Protein AF-0000000086189125 (afdb_homodimer)

Structure (mmCIF, N/CA/C/O backbone):
data_AF-0000000086189125-model_v1
#
loop_
_entity.id
_entity.type
_entity.pdbx_description
1 polymer 'MarR family transcriptional regulator'
#
loop_
_atom_site.group_PDB
_atom_site.id
_atom_site.type_symbol
_atom_site.label_atom_id
_atom_site.label_alt_id
_atom_site.label_comp_id
_atom_site.label_asym_id
_atom_site.label_entity_id
_atom_site.label_seq_id
_atom_site.pdbx_PDB_ins_code
_atom_site.Cartn_x
_atom_site.Cartn_y
_atom_site.Cartn_z
_atom_site.occupancy
_atom_site.B_iso_or_equiv
_atom_site.auth_seq_id
_atom_site.auth_comp_id
_atom_site.auth_asym_id
_atom_site.auth_atom_id
_atom_site.pdbx_PDB_model_num
ATOM 1 N N . MET A 1 1 ? 38.156 15.18 -25.031 1 40.31 1 MET A N 1
ATOM 2 C CA . MET A 1 1 ? 36.75 14.844 -24.812 1 40.31 1 MET A CA 1
ATOM 3 C C . MET A 1 1 ? 36.625 13.664 -23.859 1 40.31 1 MET A C 1
ATOM 5 O O . MET A 1 1 ? 36.812 12.516 -24.266 1 40.31 1 MET A O 1
ATOM 9 N N . SER A 1 2 ? 37.031 13.734 -22.594 1 42.44 2 SER A N 1
ATOM 10 C CA . SER A 1 2 ? 37.125 12.711 -21.547 1 42.44 2 SER A CA 1
ATOM 11 C C . SER A 1 2 ? 35.75 12.172 -21.156 1 42.44 2 SER A C 1
ATOM 13 O O . SER A 1 2 ? 34.906 12.914 -20.641 1 42.44 2 SER A O 1
ATOM 15 N N . THR A 1 3 ? 35.188 11.305 -21.984 1 48.41 3 THR A N 1
ATOM 16 C CA . THR A 1 3 ? 33.969 10.562 -21.75 1 48.41 3 THR A CA 1
ATOM 17 C C . THR A 1 3 ? 34 9.836 -20.422 1 48.41 3 THR A C 1
ATOM 19 O O . THR A 1 3 ? 34.781 8.883 -20.25 1 48.41 3 THR A O 1
ATOM 22 N N . ASP A 1 4 ? 33.906 10.5 -19.359 1 44.25 4 ASP A N 1
ATOM 23 C CA . ASP A 1 4 ? 33.844 9.828 -18.078 1 44.25 4 ASP A CA 1
ATOM 24 C C . ASP A 1 4 ? 32.781 8.742 -18.078 1 44.25 4 ASP A C 1
ATOM 26 O O . ASP A 1 4 ? 31.609 9 -18.438 1 44.25 4 ASP A O 1
ATOM 30 N N . PRO A 1 5 ? 33.156 7.484 -18.25 1 45.62 5 PRO A N 1
ATOM 31 C CA . PRO A 1 5 ? 32.188 6.402 -18.297 1 45.62 5 PRO A CA 1
ATOM 32 C C . PRO A 1 5 ? 31.203 6.438 -17.141 1 45.62 5 PRO A C 1
ATOM 34 O O . PRO A 1 5 ? 31.562 6.848 -16.031 1 45.62 5 PRO A O 1
ATOM 37 N N . ARG A 1 6 ? 30 6.801 -17.422 1 47.97 6 ARG A N 1
ATOM 38 C CA . ARG A 1 6 ? 28.938 6.668 -16.406 1 47.97 6 ARG A CA 1
ATOM 39 C C . ARG A 1 6 ? 29.172 5.422 -15.555 1 47.97 6 ARG A C 1
ATOM 41 O O . ARG A 1 6 ? 29.5 4.355 -16.078 1 47.97 6 ARG A O 1
ATOM 48 N N . PRO A 1 7 ? 29.5 5.586 -14.219 1 48.72 7 PRO A N 1
ATOM 49 C CA . PRO A 1 7 ? 29.703 4.371 -13.43 1 48.72 7 PRO A CA 1
ATOM 50 C C . PRO A 1 7 ? 28.688 3.277 -13.758 1 48.72 7 PRO A C 1
ATOM 52 O O . PRO A 1 7 ? 27.547 3.576 -14.117 1 48.72 7 PRO A O 1
ATOM 55 N N . ALA A 1 8 ? 29.141 2.219 -14.219 1 46.44 8 ALA A N 1
ATOM 56 C CA . ALA A 1 8 ? 28.375 1.018 -14.539 1 46.44 8 ALA A CA 1
ATOM 57 C C . ALA A 1 8 ? 27.312 0.742 -13.484 1 46.44 8 ALA A C 1
ATOM 59 O O . ALA A 1 8 ? 27.594 0.782 -12.281 1 46.44 8 ALA A O 1
ATOM 60 N N . ARG A 1 9 ? 26.016 1.021 -13.688 1 51.22 9 ARG A N 1
ATOM 61 C CA . ARG A 1 9 ? 24.906 0.65 -12.82 1 51.22 9 ARG A CA 1
ATOM 62 C C . ARG A 1 9 ? 25.156 -0.693 -12.148 1 51.22 9 ARG A C 1
ATOM 64 O O . ARG A 1 9 ? 25.391 -1.697 -12.82 1 51.22 9 ARG A O 1
ATOM 71 N N . ARG A 1 10 ? 25.703 -0.726 -10.961 1 55.09 10 ARG A N 1
ATOM 72 C CA . ARG A 1 10 ? 25.891 -2.002 -10.281 1 55.09 10 ARG A CA 1
ATOM 73 C C . ARG A 1 10 ? 24.625 -2.855 -10.359 1 55.09 10 ARG A C 1
ATOM 75 O O . ARG A 1 10 ? 23.547 -2.414 -9.969 1 55.09 10 ARG A O 1
ATOM 82 N N . ARG A 1 11 ? 24.703 -3.863 -11.086 1 60.03 11 ARG A N 1
ATOM 83 C CA . ARG A 1 11 ? 23.641 -4.832 -11.273 1 60.03 11 ARG A CA 1
ATOM 84 C C . ARG A 1 11 ? 23.203 -5.438 -9.945 1 60.03 11 ARG A C 1
ATOM 86 O O . ARG A 1 11 ? 24.031 -5.777 -9.109 1 60.03 11 ARG A O 1
ATOM 93 N N . VAL A 1 12 ? 21.953 -5.207 -9.531 1 64.19 12 VAL A N 1
ATOM 94 C CA . VAL A 1 12 ? 21.406 -5.812 -8.32 1 64.19 12 VAL A CA 1
ATOM 95 C C . VAL A 1 12 ? 21.25 -7.32 -8.516 1 64.19 12 VAL A C 1
ATOM 97 O O . VAL A 1 12 ? 20.719 -7.77 -9.531 1 64.19 12 VAL A O 1
ATOM 100 N N . GLU A 1 13 ? 21.922 -8.109 -7.695 1 72.69 13 GLU A N 1
ATOM 101 C CA . GLU A 1 13 ? 21.75 -9.562 -7.75 1 72.69 13 GLU A CA 1
ATOM 102 C C . GLU A 1 13 ? 20.5 -10 -7.004 1 72.69 13 GLU A C 1
ATOM 104 O O . GLU A 1 13 ? 20.359 -9.742 -5.805 1 72.69 13 GLU A O 1
ATOM 109 N N . LEU A 1 14 ? 19.578 -10.648 -7.742 1 77.5 14 LEU A N 1
ATOM 110 C CA . LEU A 1 14 ? 18.312 -11.094 -7.156 1 77.5 14 LEU A CA 1
ATOM 111 C C . LEU A 1 14 ? 18.5 -12.422 -6.43 1 77.5 14 LEU A C 1
ATOM 113 O O . LEU A 1 14 ? 19.234 -13.289 -6.891 1 77.5 14 LEU A O 1
ATOM 117 N N . PRO A 1 15 ? 17.844 -12.57 -5.23 1 76.19 15 PRO A N 1
ATOM 118 C CA . PRO A 1 15 ? 17.688 -13.93 -4.699 1 76.19 15 PRO A CA 1
ATOM 119 C C . PRO A 1 15 ? 17.078 -14.898 -5.707 1 76.19 15 PRO A C 1
ATOM 121 O O . PRO A 1 15 ? 16.344 -14.477 -6.609 1 76.19 15 PRO A O 1
ATOM 124 N N . GLU A 1 16 ? 17.375 -16.141 -5.508 1 77.94 16 GLU A N 1
ATOM 125 C CA . GLU A 1 16 ? 17 -17.141 -6.496 1 77.94 16 GLU A CA 1
ATOM 126 C C . GLU A 1 16 ? 15.5 -17.078 -6.797 1 77.94 16 GLU A C 1
ATOM 128 O O . GLU A 1 16 ? 15.094 -17.141 -7.957 1 77.94 16 GLU A O 1
ATOM 133 N N . PHE A 1 17 ? 14.727 -17.094 -5.898 1 79.94 17 PHE A N 1
ATOM 134 C CA . PHE A 1 17 ? 13.289 -17.062 -6.117 1 79.94 17 PHE A CA 1
ATOM 135 C C . PHE A 1 17 ? 12.891 -15.812 -6.898 1 79.94 17 PHE A C 1
ATOM 137 O O . PHE A 1 17 ? 12.102 -15.891 -7.84 1 79.94 17 PHE A O 1
ATOM 144 N N . ASP A 1 18 ? 13.453 -14.719 -6.473 1 83.19 18 ASP A N 1
ATOM 145 C CA . ASP A 1 18 ? 13.164 -13.469 -7.172 1 83.19 18 ASP A CA 1
ATOM 146 C C . ASP A 1 18 ? 13.602 -13.539 -8.633 1 83.19 18 ASP A C 1
ATOM 148 O O . ASP A 1 18 ? 12.914 -13.039 -9.516 1 83.19 18 ASP A O 1
ATOM 152 N N . ALA A 1 19 ? 14.695 -14.156 -8.742 1 85.5 19 ALA A N 1
ATOM 153 C CA . ALA A 1 19 ? 15.195 -14.328 -10.102 1 85.5 19 ALA A CA 1
ATOM 154 C C . ALA A 1 19 ? 14.242 -15.18 -10.938 1 85.5 19 ALA A C 1
ATOM 156 O O . ALA A 1 19 ? 14.07 -14.938 -12.133 1 85.5 19 ALA A O 1
ATOM 157 N N . GLN A 1 20 ? 13.68 -16.141 -10.336 1 84.81 20 GLN A N 1
ATOM 158 C CA . GLN A 1 20 ? 12.719 -16.984 -11.031 1 84.81 20 GLN A CA 1
ATOM 159 C C . GLN A 1 20 ? 11.492 -16.188 -11.469 1 84.81 20 GLN A C 1
ATOM 161 O O . GLN A 1 20 ? 10.992 -16.375 -12.578 1 84.81 20 GLN A O 1
ATOM 166 N N . ILE A 1 21 ? 11.078 -15.367 -10.586 1 82.69 21 ILE A N 1
ATOM 167 C CA . ILE A 1 21 ? 9.938 -14.523 -10.922 1 82.69 21 ILE A CA 1
ATOM 168 C C . ILE A 1 21 ? 10.305 -13.602 -12.078 1 82.69 21 ILE A C 1
ATOM 170 O O . ILE A 1 21 ? 9.531 -13.461 -13.039 1 82.69 21 ILE A O 1
ATOM 174 N N . ALA A 1 22 ? 11.445 -13 -11.977 1 86.69 22 ALA A N 1
ATOM 175 C CA . ALA A 1 22 ? 11.922 -12.102 -13.031 1 86.69 22 ALA A CA 1
ATOM 176 C C . ALA A 1 22 ? 11.977 -12.812 -14.375 1 86.69 22 ALA A C 1
ATOM 178 O O . ALA A 1 22 ? 11.555 -12.266 -15.391 1 86.69 22 ALA A O 1
ATOM 179 N N . ARG A 1 23 ? 12.508 -13.977 -14.32 1 85.69 23 ARG A N 1
ATOM 180 C CA . ARG A 1 23 ? 12.625 -14.758 -15.547 1 85.69 23 ARG A CA 1
ATOM 181 C C . ARG A 1 23 ? 11.25 -15.117 -16.094 1 85.69 23 ARG A C 1
ATOM 183 O O . ARG A 1 23 ? 11.023 -15.047 -17.312 1 85.69 23 ARG A O 1
ATOM 190 N N . ARG A 1 24 ? 10.445 -15.477 -15.203 1 82.19 24 ARG A N 1
ATOM 191 C CA . ARG A 1 24 ? 9.102 -15.891 -15.578 1 82.19 24 ARG A CA 1
ATOM 192 C C . ARG A 1 24 ? 8.375 -14.773 -16.328 1 82.19 24 ARG A C 1
ATOM 194 O O . ARG A 1 24 ? 7.648 -15.031 -17.281 1 82.19 24 ARG A O 1
ATOM 201 N N . PHE A 1 25 ? 8.688 -13.609 -15.93 1 81.38 25 PHE A N 1
ATOM 202 C CA . PHE A 1 25 ? 7.918 -12.508 -16.484 1 81.38 25 PHE A CA 1
ATOM 203 C C . PHE A 1 25 ? 8.789 -11.633 -17.375 1 81.38 25 PHE A C 1
ATOM 205 O O . PHE A 1 25 ? 8.406 -10.523 -17.75 1 81.38 25 PHE A O 1
ATOM 212 N N . GLY A 1 26 ? 9.945 -12.109 -17.719 1 81.38 26 GLY A N 1
ATOM 213 C CA . GLY A 1 26 ? 10.836 -11.453 -18.672 1 81.38 26 GLY A CA 1
ATOM 214 C C . GLY A 1 26 ? 11.297 -10.086 -18.203 1 81.38 26 GLY A C 1
ATOM 215 O O . GLY A 1 26 ? 11.297 -9.133 -18.984 1 81.38 26 GLY A O 1
ATOM 216 N N . MET A 1 27 ? 11.609 -9.984 -16.953 1 83.44 27 MET A N 1
ATOM 217 C CA . MET A 1 27 ? 12.016 -8.695 -16.391 1 83.44 27 MET A CA 1
ATOM 218 C C . MET A 1 27 ? 13.539 -8.609 -16.281 1 83.44 27 MET A C 1
ATOM 220 O O . MET A 1 27 ? 14.203 -9.594 -15.945 1 83.44 27 MET A O 1
ATOM 224 N N . ALA A 1 28 ? 14.078 -7.41 -16.609 1 85.75 28 ALA A N 1
ATOM 225 C CA . ALA A 1 28 ? 15.477 -7.137 -16.312 1 85.75 28 ALA A CA 1
ATOM 226 C C . ALA A 1 28 ? 15.719 -7.141 -14.805 1 85.75 28 ALA A C 1
ATOM 228 O O . ALA A 1 28 ? 14.812 -6.852 -14.023 1 85.75 28 ALA A O 1
ATOM 229 N N . ASP A 1 29 ? 16.906 -7.387 -14.32 1 83.75 29 ASP A N 1
ATOM 230 C CA . ASP A 1 29 ? 17.234 -7.578 -12.906 1 83.75 29 ASP A CA 1
ATOM 231 C C . ASP A 1 29 ? 16.906 -6.328 -12.094 1 83.75 29 ASP A C 1
ATOM 233 O O . ASP A 1 29 ? 16.375 -6.418 -10.992 1 83.75 29 ASP A O 1
ATOM 237 N N . ASP A 1 30 ? 17.281 -5.219 -12.672 1 84.94 30 ASP A N 1
ATOM 238 C CA . ASP A 1 30 ? 17.047 -3.98 -11.938 1 84.94 30 ASP A CA 1
ATOM 239 C C . ASP A 1 30 ? 15.547 -3.695 -11.812 1 84.94 30 ASP A C 1
ATOM 241 O O . ASP A 1 30 ? 15.07 -3.275 -10.758 1 84.94 30 ASP A O 1
ATOM 245 N N . VAL A 1 31 ? 14.867 -3.98 -12.852 1 87.69 31 VAL A N 1
ATOM 246 C CA . VAL A 1 31 ? 13.422 -3.797 -12.852 1 87.69 31 VAL A CA 1
ATOM 247 C C . VAL A 1 31 ? 12.773 -4.766 -11.867 1 87.69 31 VAL A C 1
ATOM 249 O O . VAL A 1 31 ? 11.93 -4.367 -11.055 1 87.69 31 VAL A O 1
ATOM 252 N N . ALA A 1 32 ? 13.227 -5.965 -11.914 1 88.81 32 ALA A N 1
ATOM 253 C CA . ALA A 1 32 ? 12.695 -6.988 -11.016 1 88.81 32 ALA A CA 1
ATOM 254 C C . ALA A 1 32 ? 12.945 -6.625 -9.555 1 88.81 32 ALA A C 1
ATOM 256 O O . ALA A 1 32 ? 12.07 -6.812 -8.711 1 88.81 32 ALA A O 1
ATOM 257 N N . SER A 1 33 ? 14.094 -6.145 -9.305 1 87.56 33 SER A N 1
ATOM 258 C CA . SER A 1 33 ? 14.422 -5.773 -7.934 1 87.56 33 SER A CA 1
ATOM 259 C C . SER A 1 33 ? 13.484 -4.699 -7.406 1 87.56 33 SER A C 1
ATOM 261 O O . SER A 1 33 ? 12.992 -4.793 -6.277 1 87.56 33 SER A O 1
ATOM 263 N N . VAL A 1 34 ? 13.18 -3.715 -8.211 1 87.19 34 VAL A N 1
ATOM 264 C CA . VAL A 1 34 ? 12.305 -2.617 -7.801 1 87.19 34 VAL A CA 1
ATOM 265 C C . VAL A 1 34 ? 10.891 -3.141 -7.566 1 87.19 34 VAL A C 1
ATOM 267 O O . VAL A 1 34 ? 10.281 -2.857 -6.531 1 87.19 34 VAL A O 1
ATOM 270 N N . ILE A 1 35 ? 10.453 -3.93 -8.461 1 88.06 35 ILE A N 1
ATOM 271 C CA . ILE A 1 35 ? 9.086 -4.43 -8.414 1 88.06 35 ILE A CA 1
ATOM 272 C C . ILE A 1 35 ? 8.914 -5.344 -7.203 1 88.06 35 ILE A C 1
ATOM 274 O O . ILE A 1 35 ? 7.926 -5.234 -6.469 1 88.06 35 ILE A O 1
ATOM 278 N N . LEU A 1 36 ? 9.82 -6.191 -7.055 1 86.44 36 LEU A N 1
ATOM 279 C CA . LEU A 1 36 ? 9.719 -7.16 -5.965 1 86.44 36 LEU A CA 1
ATOM 280 C C . LEU A 1 36 ? 9.812 -6.465 -4.609 1 86.44 36 LEU A C 1
ATOM 282 O O . LEU A 1 36 ? 9.07 -6.801 -3.686 1 86.44 36 LEU A O 1
ATOM 286 N N . GLU A 1 37 ? 10.633 -5.473 -4.469 1 86.69 37 GLU A N 1
ATOM 287 C CA . GLU A 1 37 ? 10.734 -4.746 -3.207 1 86.69 37 GLU A CA 1
ATOM 288 C C . GLU A 1 37 ? 9.5 -3.881 -2.963 1 86.69 37 GLU A C 1
ATOM 290 O O . GLU A 1 37 ? 9.047 -3.746 -1.826 1 86.69 37 GLU A O 1
ATOM 295 N N . LEU A 1 38 ? 9.023 -3.287 -3.977 1 87.56 38 LEU A N 1
ATOM 296 C CA . LEU A 1 38 ? 7.773 -2.549 -3.848 1 87.56 38 LEU A CA 1
ATOM 297 C C . LEU A 1 38 ? 6.645 -3.469 -3.395 1 87.56 38 LEU A C 1
ATOM 299 O O . LEU A 1 38 ? 5.871 -3.115 -2.502 1 87.56 38 LEU A O 1
ATOM 303 N N . GLY A 1 39 ? 6.551 -4.605 -4.027 1 85.69 39 GLY A N 1
ATOM 304 C CA . GLY A 1 39 ? 5.559 -5.59 -3.631 1 85.69 39 GLY A CA 1
ATOM 305 C C . GLY A 1 39 ? 5.664 -5.992 -2.172 1 85.69 39 GLY A C 1
ATOM 306 O O . GLY A 1 39 ? 4.656 -6.078 -1.471 1 85.69 39 GLY A O 1
ATOM 307 N N . ARG A 1 40 ? 6.855 -6.262 -1.732 1 84.88 40 ARG A N 1
ATOM 308 C CA . ARG A 1 40 ? 7.082 -6.621 -0.335 1 84.88 40 ARG A CA 1
ATOM 309 C C . ARG A 1 40 ? 6.672 -5.484 0.594 1 84.88 40 ARG A C 1
ATOM 311 O O . ARG A 1 40 ? 6.07 -5.719 1.645 1 84.88 40 ARG A O 1
ATOM 318 N N . LEU A 1 41 ? 7.035 -4.297 0.237 1 87.06 41 LEU A N 1
ATOM 319 C CA . LEU A 1 41 ? 6.695 -3.123 1.035 1 87.06 41 LEU A CA 1
ATOM 320 C C . LEU A 1 41 ? 5.184 -2.955 1.142 1 87.06 41 LEU A C 1
ATOM 322 O O . LEU A 1 41 ? 4.66 -2.709 2.229 1 87.06 41 LEU A O 1
ATOM 326 N N . VAL A 1 42 ? 4.562 -3.082 0.065 1 84.19 42 VAL A N 1
ATOM 327 C CA . VAL A 1 42 ? 3.115 -2.906 0.012 1 84.19 42 VAL A CA 1
ATOM 328 C C . VAL A 1 42 ? 2.432 -3.982 0.854 1 84.19 42 VAL A C 1
ATOM 330 O O . VAL A 1 42 ? 1.504 -3.689 1.612 1 84.19 42 VAL A O 1
ATOM 333 N N . LEU A 1 43 ? 2.818 -5.246 0.735 1 83.25 43 LEU A N 1
ATOM 334 C CA . LEU A 1 43 ? 2.24 -6.34 1.509 1 83.25 43 LEU A CA 1
ATOM 335 C C . LEU A 1 43 ? 2.479 -6.133 3 1 83.25 43 LEU A C 1
ATOM 337 O O . LEU A 1 43 ? 1.589 -6.387 3.816 1 83.25 43 LEU A O 1
ATOM 341 N N . ALA A 1 44 ? 3.674 -5.711 3.352 1 85.88 44 ALA A N 1
ATOM 342 C CA . ALA A 1 44 ? 3.975 -5.434 4.754 1 85.88 44 ALA A CA 1
ATOM 343 C C . ALA A 1 44 ? 3.098 -4.309 5.293 1 85.88 44 ALA A C 1
ATOM 345 O O . ALA A 1 44 ? 2.605 -4.383 6.422 1 85.88 44 ALA A O 1
ATOM 346 N N . ASN A 1 45 ? 2.951 -3.299 4.523 1 87.81 45 ASN A N 1
ATOM 347 C CA . ASN A 1 45 ? 2.088 -2.193 4.922 1 87.81 45 ASN A CA 1
ATOM 348 C C . ASN A 1 45 ? 0.637 -2.641 5.07 1 87.81 45 ASN A C 1
ATOM 350 O O . ASN A 1 45 ? -0.072 -2.176 5.965 1 87.81 45 ASN A O 1
ATOM 354 N N . GLU A 1 46 ? 0.152 -3.441 4.16 1 83.38 46 GLU A N 1
ATOM 355 C CA . GLU A 1 46 ? -1.211 -3.955 4.25 1 83.38 46 GLU A CA 1
ATOM 356 C C . GLU A 1 46 ? -1.42 -4.734 5.543 1 83.38 46 GLU A C 1
ATOM 358 O O . GLU A 1 46 ? -2.479 -4.641 6.172 1 83.38 46 GLU A O 1
ATOM 363 N N . ARG A 1 47 ? -0.5 -5.5 5.887 1 83.62 47 ARG A N 1
ATOM 364 C CA . ARG A 1 47 ? -0.589 -6.25 7.133 1 83.62 47 ARG A CA 1
ATOM 365 C C . ARG A 1 47 ? -0.684 -5.312 8.336 1 83.62 47 ARG A C 1
ATOM 367 O O . ARG A 1 47 ? -1.478 -5.547 9.25 1 83.62 47 ARG A O 1
ATOM 374 N N . LEU A 1 48 ? 0.138 -4.336 8.336 1 87.31 48 LEU A N 1
ATOM 375 C CA . LEU A 1 48 ? 0.086 -3.35 9.406 1 87.31 48 LEU A CA 1
ATOM 376 C C . LEU A 1 48 ? -1.282 -2.678 9.461 1 87.31 48 LEU A C 1
ATOM 378 O O . LEU A 1 48 ? -1.861 -2.527 10.539 1 87.31 48 LEU A O 1
ATOM 382 N N . ARG A 1 49 ? -1.823 -2.314 8.289 1 87.06 49 ARG A N 1
ATOM 383 C CA . ARG A 1 49 ? -3.104 -1.618 8.211 1 87.06 49 ARG A CA 1
ATOM 384 C C . ARG A 1 49 ? -4.242 -2.512 8.688 1 87.06 49 ARG A C 1
ATOM 386 O O . ARG A 1 49 ? -5.215 -2.027 9.273 1 87.06 49 ARG A O 1
ATOM 393 N N . SER A 1 50 ? -4.133 -3.75 8.398 1 83.75 50 SER A N 1
ATOM 394 C CA . SER A 1 50 ? -5.148 -4.688 8.867 1 83.75 50 SER A CA 1
ATOM 395 C C . SER A 1 50 ? -5.27 -4.66 10.383 1 83.75 50 SER A C 1
ATOM 397 O O . SER A 1 50 ? -6.371 -4.758 10.93 1 83.75 50 SER A O 1
ATOM 399 N N . GLY A 1 51 ? -4.145 -4.582 11.055 1 84.5 51 GLY A N 1
ATOM 400 C CA . GLY A 1 51 ? -4.176 -4.426 12.5 1 84.5 51 GLY A CA 1
ATOM 401 C C . GLY A 1 51 ? -4.863 -3.148 12.953 1 84.5 51 GLY A C 1
ATOM 402 O O . GLY A 1 51 ? -5.535 -3.131 13.984 1 84.5 51 GLY A O 1
ATOM 403 N N . LEU A 1 52 ? -4.738 -2.135 12.18 1 88.69 52 LEU A N 1
ATOM 404 C CA . LEU A 1 52 ? -5.336 -0.844 12.492 1 88.69 52 LEU A CA 1
ATOM 405 C C . LEU A 1 52 ? -6.848 -0.884 12.297 1 88.69 52 LEU A C 1
ATOM 407 O O . LEU A 1 52 ? -7.594 -0.242 13.047 1 88.69 52 LEU A O 1
ATOM 411 N N . TYR A 1 53 ? -7.305 -1.639 11.266 1 86 53 TYR A N 1
ATOM 412 C CA . TYR A 1 53 ? -8.742 -1.793 11.055 1 86 53 TYR A CA 1
ATOM 413 C C . TYR A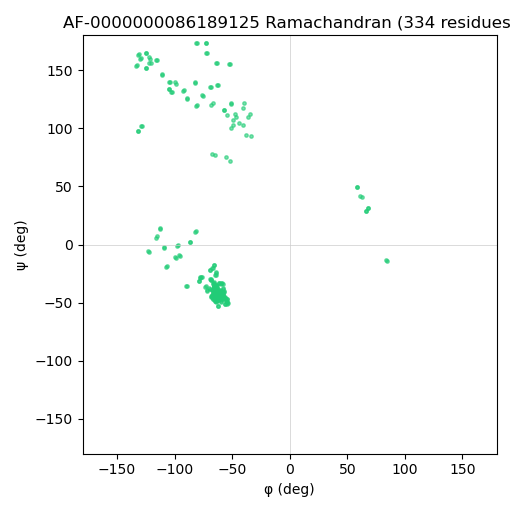 1 53 ? -9.422 -2.311 12.32 1 86 53 TYR A C 1
ATOM 415 O O . TYR A 1 53 ? -10.406 -1.731 12.781 1 86 53 TYR A O 1
ATOM 423 N N . ALA A 1 54 ? -8.844 -3.324 12.828 1 84 54 ALA A N 1
ATOM 424 C CA . ALA A 1 54 ? -9.406 -3.986 14.008 1 84 54 ALA A CA 1
ATOM 425 C C . ALA A 1 54 ? -9.328 -3.082 15.234 1 84 54 ALA A C 1
ATOM 427 O O . ALA A 1 54 ? -10.297 -2.963 15.984 1 84 54 ALA A O 1
ATOM 428 N N . GLU A 1 55 ? -8.242 -2.451 15.422 1 89.81 55 GLU A N 1
ATOM 429 C CA . GLU A 1 55 ? -7.984 -1.623 16.594 1 89.81 55 GLU A CA 1
ATOM 430 C C . GLU A 1 55 ? -8.906 -0.408 16.625 1 89.81 55 GLU A C 1
ATOM 432 O O . GLU A 1 55 ? -9.391 -0.01 17.688 1 89.81 55 GLU A O 1
ATOM 437 N N . LEU A 1 56 ? -9.203 0.167 15.453 1 94.94 56 LEU A N 1
ATOM 438 C CA . LEU A 1 56 ? -9.945 1.419 15.383 1 94.94 56 LEU A CA 1
ATOM 439 C C . LEU A 1 56 ? -11.414 1.159 15.07 1 94.94 56 LEU A C 1
ATOM 441 O O . LEU A 1 56 ? -12.242 2.07 15.156 1 94.94 56 LEU A O 1
ATOM 445 N N . GLY A 1 57 ? -11.734 -0.063 14.703 1 93.62 57 GLY A N 1
ATOM 446 C CA . GLY A 1 57 ? -13.094 -0.374 14.305 1 93.62 57 GLY A CA 1
ATOM 447 C C . GLY A 1 57 ? -13.508 0.292 13.008 1 93.62 57 GLY A C 1
ATOM 448 O O . GLY A 1 57 ? -14.641 0.757 12.867 1 93.62 57 GLY A O 1
ATOM 449 N N . LEU A 1 58 ? -12.57 0.494 12.125 1 94.31 58 LEU A N 1
ATOM 450 C CA . LEU A 1 58 ? -12.812 1.126 10.828 1 94.31 58 LEU A CA 1
ATOM 451 C C . LEU A 1 58 ? -12.656 0.117 9.695 1 94.31 58 LEU A C 1
ATOM 453 O O . LEU A 1 58 ? -11.82 -0.783 9.766 1 94.31 58 LEU A O 1
ATOM 457 N N . SER A 1 59 ? -13.422 0.278 8.695 1 88.12 59 SER A N 1
ATOM 458 C CA . SER A 1 59 ? -13.219 -0.502 7.477 1 88.12 59 SER A CA 1
ATOM 459 C C . SER A 1 59 ? -11.992 -0.03 6.715 1 88.12 59 SER A C 1
ATOM 461 O O . SER A 1 59 ? -11.406 1.005 7.047 1 88.12 59 SER A O 1
ATOM 463 N N . SER A 1 60 ? -11.68 -0.764 5.688 1 86.44 60 SER A N 1
ATOM 464 C CA . SER A 1 60 ? -10.531 -0.403 4.859 1 86.44 60 SER A CA 1
ATOM 465 C C . SER A 1 60 ? -10.742 0.945 4.18 1 86.44 60 SER A C 1
ATOM 467 O O . SER A 1 60 ? -9.828 1.77 4.125 1 86.44 60 SER A O 1
ATOM 469 N N . HIS A 1 61 ? -11.961 1.165 3.691 1 88.94 61 HIS A N 1
ATOM 470 C CA . HIS A 1 61 ? -12.242 2.424 3.014 1 88.94 61 HIS A CA 1
ATOM 471 C C . HIS A 1 61 ? -12.258 3.59 3.998 1 88.94 61 HIS A C 1
ATOM 473 O O . HIS A 1 61 ? -11.805 4.688 3.67 1 88.94 61 HIS A O 1
ATOM 479 N N . GLU A 1 62 ? -12.773 3.318 5.145 1 93.75 62 GLU A N 1
ATOM 480 C CA . GLU A 1 62 ? -12.805 4.375 6.152 1 93.75 62 GLU A CA 1
ATOM 481 C C . GLU A 1 62 ? -11.398 4.754 6.598 1 93.75 62 GLU A C 1
ATOM 483 O O . GLU A 1 62 ? -11.094 5.938 6.77 1 93.75 62 GLU A O 1
ATOM 488 N N . LEU A 1 63 ? -10.594 3.781 6.816 1 92.12 63 LEU A N 1
ATOM 489 C CA . LEU A 1 63 ? -9.211 4.055 7.195 1 92.12 63 LEU A CA 1
ATOM 490 C C . LEU A 1 63 ? -8.477 4.781 6.078 1 92.12 63 LEU A C 1
ATOM 492 O O . LEU A 1 63 ? -7.688 5.695 6.336 1 92.12 63 LEU A O 1
ATOM 496 N N . SER A 1 64 ? -8.664 4.359 4.883 1 91.44 64 SER A N 1
ATOM 497 C CA . SER A 1 64 ? -8.031 5.016 3.742 1 91.44 64 SER A CA 1
ATOM 498 C C . SER A 1 64 ? -8.508 6.457 3.605 1 91.44 64 SER A C 1
ATOM 500 O O . SER A 1 64 ? -7.715 7.352 3.309 1 91.44 64 SER A O 1
ATOM 502 N N . ALA A 1 65 ? -9.781 6.641 3.814 1 94.38 65 ALA A N 1
ATOM 503 C CA . ALA A 1 65 ? -10.32 7.996 3.779 1 94.38 65 ALA A CA 1
ATOM 504 C C . ALA A 1 65 ? -9.711 8.859 4.879 1 94.38 65 ALA A C 1
ATOM 506 O O . ALA A 1 65 ? -9.336 10.008 4.637 1 94.38 65 ALA A O 1
ATOM 507 N N . LEU A 1 66 ? -9.648 8.312 6.039 1 94.69 66 LEU A N 1
ATOM 508 C CA . LEU A 1 66 ? -9.047 9 7.176 1 94.69 66 LEU A CA 1
ATOM 509 C C . LEU A 1 66 ? -7.617 9.422 6.859 1 94.69 66 LEU A C 1
ATOM 511 O O . LEU A 1 66 ? -7.23 10.562 7.117 1 94.69 66 LEU A O 1
ATOM 515 N N . THR A 1 67 ? -6.875 8.531 6.332 1 92.25 67 THR A N 1
ATOM 516 C CA . THR A 1 67 ? -5.469 8.766 6.012 1 92.25 67 THR A CA 1
ATOM 517 C C . THR A 1 67 ? -5.332 9.797 4.898 1 92.25 67 THR A C 1
ATOM 519 O O . THR A 1 67 ? -4.484 10.688 4.973 1 92.25 67 THR A O 1
ATOM 522 N N . TYR A 1 68 ? -6.133 9.656 3.906 1 90.88 68 TYR A N 1
ATOM 523 C CA . TYR A 1 68 ? -6.137 10.617 2.812 1 90.88 68 TYR A CA 1
ATOM 524 C C . TYR A 1 68 ? -6.383 12.031 3.33 1 90.88 68 TYR A C 1
ATOM 526 O O . TYR A 1 68 ? -5.629 12.953 3.016 1 90.88 68 TYR A O 1
ATOM 534 N N . VAL A 1 69 ? -7.391 12.219 4.094 1 94.25 69 VAL A N 1
ATOM 535 C CA . VAL A 1 69 ? -7.762 13.531 4.605 1 94.25 69 VAL A CA 1
ATOM 536 C C . VAL A 1 69 ? -6.664 14.055 5.531 1 94.25 69 VAL A C 1
ATOM 538 O O . VAL A 1 69 ? -6.328 15.242 5.504 1 94.25 69 VAL A O 1
ATOM 541 N N . GLY A 1 70 ? -6.098 13.195 6.312 1 90.31 70 GLY A N 1
ATOM 542 C CA . GLY A 1 70 ? -5.062 13.57 7.258 1 90.31 70 GLY A CA 1
ATOM 543 C C . GLY A 1 70 ? -3.76 13.969 6.59 1 90.31 70 GLY A C 1
ATOM 544 O O . GLY A 1 70 ? -2.959 14.703 7.172 1 90.31 70 GLY A O 1
ATOM 545 N N . LEU A 1 71 ? -3.545 13.539 5.363 1 86.12 71 LEU A N 1
ATOM 546 C CA . LEU A 1 71 ? -2.25 13.742 4.723 1 86.12 71 LEU A CA 1
ATOM 547 C C . LEU A 1 71 ? -2.35 14.781 3.607 1 86.12 71 LEU A C 1
ATOM 549 O O . LEU A 1 71 ? -1.36 15.062 2.932 1 86.12 71 LEU A O 1
ATOM 553 N N . GLN A 1 72 ? -3.461 15.242 3.383 1 85.56 72 GLN A N 1
ATOM 554 C CA . GLN A 1 72 ? -3.65 16.25 2.344 1 85.56 72 GLN A CA 1
ATOM 555 C C . GLN A 1 72 ? -3.84 17.641 2.947 1 85.56 72 GLN A C 1
ATOM 557 O O . GLN A 1 72 ? -4.461 17.781 4.004 1 85.56 72 GLN A O 1
ATOM 562 N N . GLU A 1 73 ? -3.242 18.562 2.312 1 80.44 73 GLU A N 1
ATOM 563 C CA . GLU A 1 73 ? -3.473 19.938 2.723 1 80.44 73 GLU A CA 1
ATOM 564 C C . GLU A 1 73 ? -4.938 20.328 2.553 1 80.44 73 GLU A C 1
ATOM 566 O O . GLU A 1 73 ? -5.527 20.953 3.438 1 80.44 73 GLU A O 1
ATOM 571 N N . ARG A 1 74 ? -5.5 20 1.374 1 88.06 74 ARG A N 1
ATOM 572 C CA . ARG A 1 74 ? -6.898 20.234 1.047 1 88.06 74 ARG A CA 1
ATOM 573 C C . ARG A 1 74 ? -7.547 18.984 0.456 1 88.06 74 ARG A C 1
ATOM 575 O O . ARG A 1 74 ? -7.465 18.75 -0.751 1 88.06 74 ARG A O 1
ATOM 582 N N . ALA A 1 75 ? -8.234 18.266 1.309 1 93.88 75 ALA A N 1
ATOM 583 C CA . ALA A 1 75 ? -8.906 17.047 0.86 1 93.88 75 ALA A CA 1
ATOM 584 C C . ALA A 1 75 ? -10.32 17.344 0.375 1 93.88 75 ALA A C 1
ATOM 586 O O . ALA A 1 75 ? -11.102 18 1.074 1 93.88 75 ALA A O 1
ATOM 587 N N . THR A 1 76 ? -10.609 16.922 -0.87 1 95.94 76 THR A N 1
ATOM 588 C CA . THR A 1 76 ? -11.945 17.109 -1.438 1 95.94 76 THR A CA 1
ATOM 589 C C . THR A 1 76 ? -12.617 15.766 -1.698 1 95.94 76 THR A C 1
ATOM 591 O O . THR A 1 76 ? -11.938 14.742 -1.795 1 95.94 76 THR A O 1
ATOM 594 N N . PRO A 1 77 ? -13.977 15.789 -1.798 1 96.19 77 PRO A N 1
ATOM 595 C CA . PRO A 1 77 ? -14.672 14.555 -2.16 1 96.19 77 PRO A CA 1
ATOM 596 C C . PRO A 1 77 ? -14.203 13.984 -3.498 1 96.19 77 PRO A C 1
ATOM 598 O O . PRO A 1 77 ? -14.016 12.773 -3.627 1 96.19 77 PRO A O 1
ATOM 601 N N . LYS A 1 78 ? -13.93 14.812 -4.414 1 93.88 78 LYS A N 1
ATOM 602 C CA . LYS A 1 78 ? -13.445 14.375 -5.719 1 93.88 78 LYS A CA 1
ATOM 603 C C . LYS A 1 78 ? -12.078 13.711 -5.602 1 93.88 78 LYS A C 1
ATOM 605 O O . LYS A 1 78 ? -11.836 12.648 -6.188 1 93.88 78 LYS A O 1
ATOM 610 N N . GLY A 1 79 ? -11.227 14.383 -4.914 1 91.56 79 GLY A N 1
ATOM 611 C CA . GLY A 1 79 ? -9.914 13.812 -4.676 1 91.56 79 GLY A CA 1
ATOM 612 C C . GLY A 1 79 ? -9.961 12.492 -3.932 1 91.56 79 GLY A C 1
ATOM 613 O O . GLY A 1 79 ? -9.188 11.578 -4.227 1 91.56 79 GLY A O 1
ATOM 614 N N . LEU A 1 80 ? -10.812 12.398 -2.961 1 93.56 80 LEU A N 1
ATOM 615 C CA . LEU A 1 80 ? -10.984 11.172 -2.193 1 93.56 80 LEU A CA 1
ATOM 616 C C . LEU A 1 80 ? -11.484 10.039 -3.082 1 93.56 80 LEU A C 1
ATOM 618 O O . LEU A 1 80 ? -10.984 8.914 -3.01 1 93.56 80 LEU A O 1
ATOM 622 N N . ALA A 1 81 ? -12.453 10.32 -3.912 1 92.44 81 ALA A N 1
ATOM 623 C CA . ALA A 1 81 ? -12.992 9.328 -4.836 1 92.44 81 ALA A CA 1
ATOM 624 C C . ALA A 1 81 ? -11.898 8.781 -5.754 1 92.44 81 ALA A C 1
ATOM 626 O O . ALA A 1 81 ? -11.82 7.574 -5.98 1 92.44 81 ALA A O 1
ATOM 627 N N . ALA A 1 82 ? -11.094 9.695 -6.227 1 85.12 82 ALA A N 1
ATOM 628 C CA . ALA A 1 82 ? -9.992 9.312 -7.105 1 85.12 82 ALA A CA 1
ATOM 629 C C . ALA A 1 82 ? -8.977 8.445 -6.367 1 85.12 82 ALA A C 1
ATOM 631 O O . ALA A 1 82 ? -8.5 7.445 -6.906 1 85.12 82 ALA A O 1
ATOM 632 N N . SER A 1 83 ? -8.695 8.859 -5.207 1 83.75 83 SER A N 1
ATOM 633 C CA . SER A 1 83 ? -7.699 8.148 -4.41 1 83.75 83 SER A CA 1
ATOM 634 C C . SER A 1 83 ? -8.156 6.727 -4.09 1 83.75 83 SER A C 1
ATOM 636 O O . SER A 1 83 ? -7.344 5.801 -4.051 1 83.75 83 SER A O 1
ATOM 638 N N . LEU A 1 84 ? -9.453 6.523 -3.824 1 83.75 84 LEU A N 1
ATOM 639 C CA . LEU A 1 84 ? -9.984 5.223 -3.436 1 83.75 84 LEU A CA 1
ATOM 640 C C . LEU A 1 84 ? -10.531 4.477 -4.645 1 83.75 84 LEU A C 1
ATOM 642 O O . LEU A 1 84 ? -10.898 3.301 -4.543 1 83.75 84 LEU A O 1
ATOM 646 N N . SER A 1 85 ? -10.633 5.18 -5.762 1 80.56 85 SER A N 1
ATOM 647 C CA . SER A 1 85 ? -11.18 4.621 -6.992 1 80.56 85 SER A CA 1
ATOM 648 C C . SER A 1 85 ? -12.602 4.121 -6.785 1 80.56 85 SER A C 1
ATOM 650 O O . SER A 1 85 ? -12.922 2.979 -7.129 1 80.56 85 SER A O 1
ATOM 652 N N . ILE A 1 86 ? -13.375 4.918 -6.23 1 84.75 86 ILE A N 1
ATOM 653 C CA . ILE A 1 86 ? -14.789 4.602 -6.039 1 84.75 86 ILE A CA 1
ATOM 654 C C . ILE A 1 86 ? -15.648 5.707 -6.652 1 84.75 86 ILE A C 1
ATOM 656 O O . ILE A 1 86 ? -15.148 6.785 -6.977 1 84.75 86 ILE A O 1
ATOM 660 N N . THR A 1 87 ? -16.891 5.418 -6.828 1 90.44 87 THR A N 1
ATOM 661 C CA . THR A 1 87 ? -17.812 6.344 -7.473 1 90.44 87 THR A CA 1
ATOM 662 C C . THR A 1 87 ? -18.125 7.516 -6.551 1 90.44 87 THR A C 1
ATOM 664 O O . THR A 1 87 ? -17.922 7.434 -5.34 1 90.44 87 THR A O 1
ATOM 667 N N . THR A 1 88 ? -18.672 8.516 -7.195 1 93.44 88 THR A N 1
ATOM 668 C CA . THR A 1 88 ? -19.109 9.688 -6.441 1 93.44 88 THR A CA 1
ATOM 669 C C . THR A 1 88 ? -20.188 9.312 -5.426 1 93.44 88 THR A C 1
ATOM 671 O O . THR A 1 88 ? -20.188 9.812 -4.301 1 93.44 88 THR A O 1
ATOM 674 N N . GLY A 1 89 ? -21.062 8.492 -5.836 1 95.38 89 GLY A N 1
ATOM 675 C CA . GLY A 1 89 ? -22.109 8.047 -4.93 1 95.38 89 GLY A CA 1
ATOM 676 C C . GLY A 1 89 ? -21.562 7.316 -3.715 1 95.38 89 GLY A C 1
ATOM 677 O O . GLY A 1 89 ? -21.969 7.594 -2.586 1 95.38 89 GLY A O 1
ATOM 678 N N . SER A 1 90 ? -20.641 6.375 -3.898 1 94.12 90 SER A N 1
ATOM 679 C CA . SER A 1 90 ? -20.016 5.641 -2.807 1 94.12 90 SER A CA 1
ATOM 680 C C . SER A 1 90 ? -19.203 6.57 -1.906 1 94.12 90 SER A C 1
ATOM 682 O O . SER A 1 90 ? -19.156 6.379 -0.69 1 94.12 90 SER A O 1
ATOM 684 N N . THR A 1 91 ? -18.641 7.535 -2.562 1 96.38 91 THR A N 1
ATOM 685 C CA . THR A 1 91 ? -17.859 8.516 -1.818 1 96.38 91 THR A CA 1
ATOM 686 C C . THR A 1 91 ? -18.75 9.336 -0.898 1 96.38 91 THR A C 1
ATOM 688 O O . THR A 1 91 ? -18.422 9.547 0.273 1 96.38 91 THR A O 1
ATOM 691 N N . THR A 1 92 ? -19.812 9.742 -1.405 1 97 92 THR A N 1
ATOM 692 C CA . THR A 1 92 ? -20.766 10.516 -0.611 1 97 92 THR A CA 1
ATOM 693 C C . THR A 1 92 ? -21.25 9.711 0.587 1 97 92 THR A C 1
ATOM 695 O O . THR A 1 92 ? -21.266 10.211 1.714 1 97 92 THR A O 1
ATOM 698 N N . ALA A 1 93 ? -21.594 8.5 0.322 1 97.62 93 ALA A N 1
ATOM 699 C CA . ALA A 1 93 ? -22.062 7.621 1.391 1 97.62 93 ALA A CA 1
ATOM 700 C C . ALA A 1 93 ? -20.984 7.406 2.447 1 97.62 93 ALA A C 1
ATOM 702 O O . ALA A 1 93 ? -21.266 7.41 3.646 1 97.62 93 ALA A O 1
ATOM 703 N N . LEU A 1 94 ? -19.812 7.227 2.014 1 97.06 94 LEU A N 1
ATOM 704 C CA . LEU A 1 94 ? -18.688 7.027 2.91 1 97.06 94 LEU A CA 1
ATOM 705 C C . LEU A 1 94 ? -18.453 8.258 3.775 1 97.06 94 LEU A C 1
ATOM 707 O O . LEU A 1 94 ? -18.312 8.148 4.996 1 97.06 94 LEU A O 1
ATOM 711 N N . ILE A 1 95 ? -18.438 9.375 3.133 1 97.94 95 ILE A N 1
ATOM 712 C CA . ILE A 1 95 ? -18.219 10.633 3.842 1 97.94 95 ILE A CA 1
ATOM 713 C C . ILE A 1 95 ? -19.344 10.867 4.844 1 97.94 95 ILE A C 1
ATOM 715 O O . ILE A 1 95 ? -19.094 11.242 5.992 1 97.94 95 ILE A O 1
ATOM 719 N N . ASP A 1 96 ? -20.562 10.602 4.41 1 98.12 96 ASP A N 1
ATOM 720 C CA . ASP A 1 96 ? -21.703 10.781 5.293 1 98.12 96 ASP A CA 1
ATOM 721 C C . ASP A 1 96 ? -21.578 9.922 6.547 1 98.12 96 ASP A C 1
ATOM 723 O O . ASP A 1 96 ? -21.812 10.398 7.66 1 98.12 96 ASP A O 1
ATOM 727 N N . ARG A 1 97 ? -21.188 8.758 6.363 1 97.81 97 ARG A N 1
ATOM 728 C CA . ARG A 1 97 ? -21.016 7.84 7.484 1 97.81 97 ARG A CA 1
ATOM 729 C C . ARG A 1 97 ? -19.906 8.328 8.414 1 97.81 97 ARG A C 1
ATOM 731 O O . ARG A 1 97 ? -20.047 8.25 9.641 1 97.81 97 ARG A O 1
ATOM 738 N N . MET A 1 98 ? -18.906 8.859 7.859 1 98.12 98 MET A N 1
ATOM 739 C CA . MET A 1 98 ? -17.766 9.266 8.656 1 98.12 98 MET A CA 1
ATOM 740 C C . MET A 1 98 ? -18.031 10.586 9.367 1 98.12 98 MET A C 1
ATOM 742 O O . MET A 1 98 ? -17.531 10.82 10.469 1 98.12 98 MET A O 1
ATOM 746 N N . VAL A 1 99 ? -18.797 11.406 8.766 1 98.12 99 VAL A N 1
ATOM 747 C CA . VAL A 1 99 ? -19.219 12.641 9.422 1 98.12 99 VAL A CA 1
ATOM 748 C C . VAL A 1 99 ? -20.141 12.312 10.594 1 98.12 99 VAL A C 1
ATOM 750 O O . VAL A 1 99 ? -19.984 12.859 11.688 1 98.12 99 VAL A O 1
ATOM 753 N N . LYS A 1 100 ? -21.047 11.414 10.352 1 98 100 LYS A N 1
ATOM 754 C CA . LYS A 1 100 ? -21.953 10.984 11.414 1 98 100 LYS A CA 1
ATOM 755 C C . LYS A 1 100 ? -21.188 10.391 12.594 1 98 100 LYS A C 1
ATOM 757 O O . LYS A 1 100 ? -21.578 10.57 13.742 1 98 100 LYS A O 1
ATOM 762 N N . ALA A 1 101 ? -20.125 9.758 12.344 1 97.44 101 ALA A N 1
ATOM 763 C CA . ALA A 1 101 ? -19.312 9.102 13.359 1 97.44 101 ALA A CA 1
ATOM 764 C C . ALA A 1 101 ? -18.312 10.062 13.977 1 97.44 101 ALA A C 1
ATOM 766 O O . ALA A 1 101 ? -17.453 9.664 14.766 1 97.44 101 ALA A O 1
ATOM 767 N N . ASP A 1 102 ? -18.297 11.352 13.594 1 98.06 102 ASP A N 1
ATOM 768 C CA . ASP A 1 102 ? -17.406 12.406 14.078 1 98.06 102 ASP A CA 1
ATOM 769 C C . ASP A 1 102 ? -15.961 12.141 13.68 1 98.06 102 ASP A C 1
ATOM 771 O O . ASP A 1 102 ? -15.039 12.453 14.43 1 98.06 102 ASP A O 1
ATOM 775 N N . LEU A 1 103 ? -15.727 11.469 12.594 1 98 103 LEU A N 1
ATOM 776 C CA . LEU A 1 103 ? -14.398 11.211 12.062 1 98 103 LEU A CA 1
ATOM 777 C C . LEU A 1 103 ? -13.969 12.32 11.109 1 98 103 LEU A C 1
ATOM 779 O O . LEU A 1 103 ? -12.789 12.68 11.055 1 98 103 LEU A O 1
ATOM 783 N N . LEU A 1 104 ? -14.938 12.82 10.391 1 98.12 104 LEU A N 1
ATOM 784 C CA . LEU A 1 104 ? -14.68 13.883 9.422 1 98.12 104 LEU A CA 1
ATOM 785 C C . LEU A 1 104 ? -15.664 15.031 9.602 1 98.12 104 LEU A C 1
ATOM 787 O O . LEU A 1 104 ? -16.734 14.852 10.195 1 98.12 104 LEU A O 1
ATOM 791 N N . THR A 1 105 ? -15.305 16.156 9.117 1 97.5 105 THR A N 1
ATOM 792 C CA . THR A 1 105 ? -16.188 17.297 8.969 1 97.5 105 THR A CA 1
ATOM 793 C C . THR A 1 105 ? -16.062 17.906 7.578 1 97.5 105 THR A C 1
ATOM 795 O O . THR A 1 105 ? -15.039 17.75 6.914 1 97.5 105 THR A O 1
ATOM 798 N N . ARG A 1 106 ? -17.125 18.562 7.141 1 96.69 106 ARG A N 1
ATOM 799 C CA . ARG A 1 106 ? -17.141 19.312 5.883 1 96.69 106 ARG A CA 1
ATOM 800 C C . ARG A 1 106 ? -17.016 20.812 6.125 1 96.69 106 ARG A C 1
ATOM 802 O O . ARG A 1 106 ? -17.672 21.359 7.016 1 96.69 106 ARG A O 1
ATOM 809 N N . GLU A 1 107 ? -16.141 21.359 5.406 1 95.62 107 GLU A N 1
ATOM 810 C CA . GLU A 1 107 ? -16.031 22.812 5.406 1 95.62 107 GLU A CA 1
ATOM 811 C C . GLU A 1 107 ? -16.141 23.375 3.992 1 95.62 107 GLU A C 1
ATOM 813 O O . GLU A 1 107 ? -15.75 22.734 3.023 1 95.62 107 GLU A O 1
ATOM 818 N N . PRO A 1 108 ? -16.625 24.625 3.902 1 93.25 108 PRO A N 1
ATOM 819 C CA . PRO A 1 108 ? -16.688 25.234 2.568 1 93.25 108 PRO A CA 1
ATOM 820 C C . PRO A 1 108 ? -15.312 25.391 1.932 1 93.25 108 PRO A C 1
ATOM 822 O O . PRO A 1 108 ? -14.344 25.719 2.621 1 93.25 108 PRO A O 1
ATOM 825 N N . HIS A 1 109 ? -15.305 25.062 0.648 1 91.5 109 HIS A N 1
ATOM 826 C CA . HIS A 1 109 ? -14.055 25.281 -0.07 1 91.5 109 HIS A CA 1
ATOM 827 C C . HIS A 1 109 ? -13.766 26.766 -0.229 1 91.5 109 HIS A C 1
ATOM 829 O O . HIS A 1 109 ? -14.648 27.547 -0.612 1 91.5 109 HIS A O 1
ATOM 835 N N . PRO A 1 110 ? -12.562 27.109 0.012 1 89.75 110 PRO A N 1
ATOM 836 C CA . PRO A 1 110 ? -12.25 28.547 0.003 1 89.75 110 PRO A CA 1
ATOM 837 C C . PRO A 1 110 ? -12.336 29.156 -1.392 1 89.75 110 PRO A C 1
ATOM 839 O O . PRO A 1 110 ? -12.648 30.344 -1.529 1 89.75 110 PRO A O 1
ATOM 842 N N . SER A 1 111 ? -12.062 28.391 -2.422 1 90.38 111 SER A N 1
ATOM 843 C CA . SER A 1 111 ? -11.961 28.984 -3.752 1 90.38 111 SER A CA 1
ATOM 844 C C . SER A 1 111 ? -12.93 28.328 -4.727 1 90.38 111 SER A C 1
ATOM 846 O O . SER A 1 111 ? -12.883 28.594 -5.93 1 90.38 111 SER A O 1
ATOM 848 N N . ASP A 1 112 ? -13.547 27.391 -4.324 1 88.5 112 ASP A N 1
ATOM 849 C CA . ASP A 1 112 ? -14.508 26.672 -5.16 1 88.5 112 ASP A CA 1
ATOM 850 C C . ASP A 1 112 ? -15.852 26.531 -4.449 1 88.5 112 ASP A C 1
ATOM 852 O O . ASP A 1 112 ? -16.031 25.609 -3.641 1 88.5 112 ASP A O 1
ATOM 856 N N . ARG A 1 113 ? -16.828 27.344 -4.82 1 87.06 113 ARG A N 1
ATOM 857 C CA . ARG A 1 113 ? -18.109 27.422 -4.125 1 87.06 113 ARG A CA 1
ATOM 858 C C . ARG A 1 113 ? -18.891 26.125 -4.266 1 87.06 113 ARG A C 1
ATOM 860 O O . ARG A 1 113 ? -19.75 25.812 -3.441 1 87.06 113 ARG A O 1
ATOM 867 N N . ARG A 1 114 ? -18.547 25.328 -5.199 1 88.75 114 ARG A N 1
ATOM 868 C CA . ARG A 1 114 ? -19.312 24.109 -5.461 1 88.75 114 ARG A CA 1
ATOM 869 C C . ARG A 1 114 ? -18.672 22.906 -4.797 1 88.75 114 ARG A C 1
ATOM 871 O O . ARG A 1 114 ? -19.203 21.797 -4.863 1 88.75 114 ARG A O 1
ATOM 878 N N . SER A 1 115 ? -17.594 23.219 -4.164 1 90.62 115 SER A N 1
ATOM 879 C CA . SER A 1 115 ? -16.891 22.094 -3.549 1 90.62 115 SER A CA 1
ATOM 880 C C . SER A 1 115 ? -16.734 22.297 -2.047 1 90.62 115 SER A C 1
ATOM 882 O O . SER A 1 115 ? -17.031 23.375 -1.526 1 90.62 115 SER A O 1
ATOM 884 N N . VAL A 1 116 ? -16.469 21.234 -1.366 1 95 116 VAL A N 1
ATOM 885 C CA . VAL A 1 116 ? -16.203 21.281 0.067 1 95 116 VAL A CA 1
ATOM 886 C C . VAL A 1 116 ? -14.828 20.688 0.353 1 95 116 VAL A C 1
ATOM 888 O O . VAL A 1 116 ? -14.273 19.953 -0.47 1 95 116 VAL A O 1
ATOM 891 N N . VAL A 1 117 ? -14.305 21.125 1.474 1 96.62 117 VAL A N 1
ATOM 892 C CA . VAL A 1 117 ? -13.062 20.562 1.99 1 96.62 117 VAL A CA 1
ATOM 893 C C . VAL A 1 117 ? -13.359 19.641 3.168 1 96.62 117 VAL A C 1
ATOM 895 O O . VAL A 1 117 ? -14.18 19.984 4.031 1 96.62 117 VAL A O 1
ATOM 898 N N . LEU A 1 118 ? -12.727 18.484 3.111 1 97.62 118 LEU A N 1
ATOM 899 C CA . LEU A 1 118 ? -12.852 17.516 4.203 1 97.62 118 LEU A CA 1
ATOM 900 C C . LEU A 1 118 ? -11.727 17.703 5.219 1 97.62 118 LEU A C 1
ATOM 902 O O . LEU A 1 118 ? -10.57 17.891 4.84 1 97.62 118 LEU A O 1
ATOM 906 N N . THR A 1 119 ? -12.086 17.75 6.473 1 96.06 119 THR A N 1
ATOM 907 C CA . THR A 1 119 ? -11.102 17.844 7.543 1 96.06 119 THR A CA 1
ATOM 908 C C . THR A 1 119 ? -11.383 16.812 8.633 1 96.06 119 THR A C 1
ATOM 910 O O . THR A 1 119 ? -12.477 16.25 8.688 1 96.06 119 THR A O 1
ATOM 913 N N . LEU A 1 120 ? -10.344 16.609 9.453 1 95.56 120 LEU A N 1
ATOM 914 C CA . LEU A 1 120 ? -10.516 15.656 10.547 1 95.56 120 LEU A CA 1
ATOM 915 C C . LEU A 1 120 ? -11.352 16.281 11.672 1 95.56 120 LEU A C 1
ATOM 917 O O . LEU A 1 120 ? -11.062 17.391 12.125 1 95.56 120 LEU A O 1
ATOM 921 N N . ALA A 1 121 ? -12.383 15.562 12.07 1 97.31 121 ALA A N 1
ATOM 922 C CA . ALA A 1 121 ? -13.133 15.891 13.281 1 97.31 121 ALA A CA 1
ATOM 923 C C . ALA A 1 121 ? -12.422 15.359 14.523 1 97.31 121 ALA A C 1
ATOM 925 O O . ALA A 1 121 ? -11.375 14.719 14.422 1 97.31 121 ALA A O 1
ATOM 926 N N . PRO A 1 122 ? -12.891 15.68 15.742 1 96.19 122 PRO A N 1
ATOM 927 C CA . PRO A 1 122 ? -12.18 15.297 16.969 1 96.19 122 PRO A CA 1
ATOM 928 C C . PRO A 1 122 ? -11.906 13.797 17.047 1 96.19 122 PRO A C 1
ATOM 930 O O . PRO A 1 122 ? -10.773 13.383 17.328 1 96.19 122 PRO A O 1
ATOM 933 N N . GLN A 1 123 ? -12.891 12.945 16.766 1 96.56 123 GLN A N 1
ATOM 934 C CA . GLN A 1 123 ? -12.664 11.5 16.781 1 96.56 123 GLN A CA 1
ATOM 935 C C . GLN A 1 123 ? -11.719 11.07 15.672 1 96.56 123 GLN A C 1
ATOM 937 O O . GLN A 1 123 ? -10.938 10.133 15.836 1 96.56 123 GLN A O 1
ATOM 942 N N . GLY A 1 124 ? -11.797 11.766 14.562 1 96.44 124 GLY A N 1
ATOM 943 C CA . GLY A 1 124 ? -10.875 11.523 13.469 1 96.44 124 GLY A CA 1
ATOM 944 C C . GLY A 1 124 ? -9.43 11.828 13.812 1 96.44 124 GLY A C 1
ATOM 945 O O . GLY A 1 124 ? -8.523 11.086 13.438 1 96.44 124 GLY A O 1
ATOM 946 N N . ARG A 1 125 ? -9.273 12.945 14.531 1 94 125 ARG A N 1
ATOM 947 C CA . ARG A 1 125 ? -7.934 13.32 14.969 1 94 125 ARG A CA 1
ATOM 948 C C . ARG A 1 125 ? -7.367 12.289 15.938 1 94 125 ARG A C 1
ATOM 950 O O . ARG A 1 125 ? -6.18 11.961 15.875 1 94 125 ARG A O 1
ATOM 957 N N . ARG A 1 126 ? -8.219 11.789 16.797 1 94.94 126 ARG A N 1
ATOM 958 C CA . ARG A 1 126 ? -7.793 10.75 17.734 1 94.94 126 ARG A CA 1
ATOM 959 C C . ARG A 1 126 ? -7.41 9.477 16.984 1 94.94 126 ARG A C 1
ATOM 961 O O . ARG A 1 126 ? -6.395 8.852 17.297 1 94.94 126 ARG A O 1
ATOM 968 N N . ALA A 1 127 ? -8.203 9.109 16.016 1 95.69 127 ALA A N 1
ATOM 969 C CA . ALA A 1 127 ? -7.914 7.918 15.219 1 95.69 127 ALA A CA 1
ATOM 970 C C . ALA A 1 127 ? -6.617 8.086 14.43 1 95.69 127 ALA A C 1
ATOM 972 O O . ALA A 1 127 ? -5.797 7.168 14.375 1 95.69 127 ALA A O 1
ATOM 973 N N . MET A 1 128 ? -6.457 9.25 13.883 1 93.25 128 MET A N 1
ATOM 974 C CA . MET A 1 128 ? -5.258 9.523 13.094 1 93.25 128 MET A CA 1
ATOM 975 C C . MET A 1 128 ? -4.012 9.492 13.969 1 93.25 128 MET A C 1
ATOM 977 O O . MET A 1 128 ? -2.941 9.086 13.516 1 93.25 128 MET A O 1
ATOM 981 N N . LYS A 1 129 ? -4.141 9.945 15.172 1 92.56 129 LYS A N 1
ATOM 982 C CA . LYS A 1 129 ? -3.016 9.883 16.094 1 92.56 129 LYS A CA 1
ATOM 983 C C . LYS A 1 129 ? -2.559 8.445 16.312 1 92.56 129 LYS A C 1
ATOM 985 O O . LYS A 1 129 ? -1.357 8.172 16.375 1 92.56 129 LYS A O 1
ATOM 990 N N . VAL A 1 130 ? -3.502 7.516 16.438 1 93.38 130 VAL A N 1
ATOM 991 C CA . VAL A 1 130 ? -3.184 6.102 16.578 1 93.38 130 VAL A CA 1
ATOM 992 C C . VAL A 1 130 ? -2.457 5.602 15.336 1 93.38 130 VAL A C 1
ATOM 994 O O . VAL A 1 130 ? -1.456 4.887 15.43 1 93.38 130 VAL A O 1
ATOM 997 N N . VAL A 1 131 ? -2.949 5.965 14.172 1 91.94 131 VAL A N 1
ATOM 998 C CA . VAL A 1 131 ? -2.342 5.574 12.906 1 91.94 131 VAL A CA 1
ATOM 999 C C . VAL A 1 131 ? -0.909 6.098 12.836 1 91.94 131 VAL A C 1
ATOM 1001 O O . VAL A 1 131 ? 0.022 5.344 12.547 1 91.94 131 VAL A O 1
ATOM 1004 N N . VAL A 1 132 ? -0.736 7.371 13.133 1 91.12 132 VAL A N 1
ATOM 1005 C CA . VAL A 1 132 ? 0.562 8.031 13.031 1 91.12 132 VAL A CA 1
ATOM 1006 C C . VAL A 1 132 ? 1.544 7.387 14.008 1 91.12 132 VAL A C 1
ATOM 1008 O O . VAL A 1 132 ? 2.703 7.145 13.664 1 91.12 132 VAL A O 1
ATOM 1011 N N . GLN A 1 133 ? 1.068 7.117 15.195 1 90.88 133 GLN A N 1
ATOM 1012 C CA . GLN A 1 133 ? 1.948 6.543 16.203 1 90.88 133 GLN A CA 1
ATOM 1013 C C . GLN A 1 133 ? 2.469 5.176 15.766 1 90.88 133 GLN A C 1
ATOM 1015 O O . GLN A 1 133 ? 3.613 4.82 16.047 1 90.88 133 GLN A O 1
ATOM 1020 N N . ARG A 1 134 ? 1.602 4.371 15.141 1 91.38 134 ARG A N 1
ATOM 1021 C CA . ARG A 1 134 ? 2.045 3.078 14.633 1 91.38 134 ARG A CA 1
ATOM 1022 C C . ARG A 1 134 ? 3.162 3.25 13.602 1 91.38 134 ARG A C 1
ATOM 1024 O O . ARG A 1 134 ? 4.164 2.531 13.641 1 91.38 134 ARG A O 1
ATOM 1031 N N . TYR A 1 135 ? 3.014 4.184 12.75 1 92.19 135 TYR A N 1
ATOM 1032 C CA . TYR A 1 135 ? 3.996 4.391 11.695 1 92.19 135 TYR A CA 1
ATOM 1033 C C . TYR A 1 135 ? 5.238 5.09 12.234 1 92.19 135 TYR A C 1
ATOM 1035 O O . TYR A 1 135 ? 6.336 4.91 11.703 1 92.19 135 TYR A O 1
ATOM 1043 N N . VAL A 1 136 ? 5.098 5.895 13.297 1 91 136 VAL A N 1
ATOM 1044 C CA . VAL A 1 136 ? 6.258 6.473 13.961 1 91 136 VAL A CA 1
ATOM 1045 C C . VAL A 1 136 ? 7.164 5.359 14.484 1 91 136 VAL A C 1
ATOM 1047 O O . VAL A 1 136 ? 8.383 5.422 14.328 1 91 136 VAL A O 1
ATOM 1050 N N . GLY A 1 137 ? 6.516 4.34 15.117 1 90.69 137 GLY A N 1
ATOM 1051 C CA . GLY A 1 137 ? 7.289 3.188 15.547 1 90.69 137 GLY A CA 1
ATOM 1052 C C . GLY A 1 137 ? 8.031 2.51 14.414 1 90.69 137 GLY A C 1
ATOM 1053 O O . GLY A 1 137 ? 9.195 2.133 14.57 1 90.69 137 GLY A O 1
ATOM 1054 N N . VAL A 1 138 ? 7.43 2.387 13.273 1 91.5 138 VAL A N 1
ATOM 1055 C CA . VAL A 1 138 ? 8.039 1.792 12.086 1 91.5 138 VAL A CA 1
ATOM 1056 C C . VAL A 1 138 ? 9.227 2.637 11.641 1 91.5 138 VAL A C 1
ATOM 1058 O O . VAL A 1 138 ? 10.305 2.107 11.375 1 91.5 138 VAL A O 1
ATOM 1061 N N . ALA A 1 139 ? 8.969 3.924 11.547 1 90.56 139 ALA A N 1
ATOM 1062 C CA . ALA A 1 139 ? 10.008 4.844 11.078 1 90.56 139 ALA A CA 1
ATOM 1063 C C . ALA A 1 139 ? 11.211 4.84 12.016 1 90.56 139 ALA A C 1
ATOM 1065 O O . ALA A 1 139 ? 12.359 4.836 11.57 1 90.56 139 ALA A O 1
ATOM 1066 N N . GLN A 1 140 ? 10.93 4.836 13.266 1 89.94 140 GLN A N 1
ATOM 1067 C CA . GLN A 1 140 ? 12.008 4.82 14.25 1 89.94 140 GLN A CA 1
ATOM 1068 C C . GLN A 1 140 ? 12.844 3.547 14.133 1 89.94 140 GLN A C 1
ATOM 1070 O O . GLN A 1 140 ? 14.07 3.594 14.195 1 89.94 140 GLN A O 1
ATOM 1075 N N . THR A 1 141 ? 12.156 2.42 14 1 90.19 141 THR A N 1
ATOM 1076 C CA . THR A 1 141 ? 12.836 1.145 13.812 1 90.19 141 THR A CA 1
ATOM 1077 C C . THR A 1 141 ? 13.68 1.166 12.539 1 90.19 141 THR A C 1
ATOM 1079 O O . THR A 1 141 ? 14.836 0.742 12.547 1 90.19 141 THR A O 1
ATOM 1082 N N . ALA A 1 142 ? 13.164 1.696 11.461 1 88.5 142 ALA A N 1
ATOM 1083 C CA . ALA A 1 142 ? 13.867 1.764 10.188 1 88.5 142 ALA A CA 1
ATOM 1084 C C . ALA A 1 142 ? 15.086 2.674 10.273 1 88.5 142 ALA A C 1
ATOM 1086 O O . ALA A 1 142 ? 16.141 2.371 9.703 1 88.5 142 ALA A O 1
ATOM 1087 N N . LEU A 1 143 ? 14.938 3.807 10.945 1 87.31 143 LEU A N 1
ATOM 1088 C CA . LEU A 1 143 ? 15.992 4.812 11.016 1 87.31 143 LEU A CA 1
ATOM 1089 C C . LEU A 1 143 ? 17.203 4.27 11.75 1 87.31 143 LEU A C 1
ATOM 1091 O O . LEU A 1 143 ? 18.328 4.715 11.508 1 87.31 143 LEU A O 1
ATOM 1095 N N . THR A 1 144 ? 16.984 3.312 12.633 1 86.94 144 THR A N 1
ATOM 1096 C CA . THR A 1 144 ? 18.094 2.686 13.32 1 86.94 144 THR A CA 1
ATOM 1097 C C . THR A 1 144 ? 19 1.943 12.328 1 86.94 144 THR A C 1
ATOM 1099 O O . THR A 1 144 ? 20.203 1.81 12.555 1 86.94 144 THR A O 1
ATOM 1102 N N . GLU A 1 145 ? 18.453 1.594 11.25 1 85.62 145 GLU A N 1
ATOM 1103 C CA . GLU A 1 145 ? 19.203 0.812 10.266 1 85.62 145 GLU A CA 1
ATOM 1104 C C . GLU A 1 145 ? 19.562 1.658 9.047 1 85.62 145 GLU A C 1
ATOM 1106 O O . GLU A 1 145 ? 20.438 1.28 8.266 1 85.62 145 GLU A O 1
ATOM 1111 N N . LEU A 1 146 ? 18.875 2.768 8.844 1 79.75 146 LEU A N 1
ATOM 1112 C CA . LEU A 1 146 ? 19.047 3.574 7.641 1 79.75 146 LEU A CA 1
ATOM 1113 C C . LEU A 1 146 ? 20.266 4.484 7.766 1 79.75 146 LEU A C 1
ATOM 1115 O O . LEU A 1 146 ? 20.547 5.293 6.875 1 79.75 146 LEU A O 1
ATOM 1119 N N . ASP A 1 147 ? 21.031 4.355 8.617 1 71.5 147 ASP A N 1
ATOM 1120 C CA . ASP A 1 147 ? 22.188 5.23 8.727 1 71.5 147 ASP A CA 1
ATOM 1121 C C . ASP A 1 147 ? 22.938 5.312 7.395 1 71.5 147 ASP A C 1
ATOM 1123 O O . ASP A 1 147 ? 23.281 4.285 6.805 1 71.5 147 ASP A O 1
ATOM 1127 N N . GLY A 1 148 ? 23.125 6.641 6.695 1 72.56 148 GLY A N 1
ATOM 1128 C CA . GLY A 1 148 ? 23.797 6.934 5.438 1 72.56 148 GLY A CA 1
ATOM 1129 C C . GLY A 1 148 ? 22.906 6.723 4.227 1 72.56 148 GLY A C 1
ATOM 1130 O O . GLY A 1 148 ? 23.25 7.125 3.115 1 72.56 148 GLY A O 1
ATOM 1131 N N . THR A 1 149 ? 21.797 6.055 4.406 1 75.88 149 THR A N 1
ATOM 1132 C CA . THR A 1 149 ? 20.938 5.766 3.264 1 75.88 149 THR A CA 1
ATOM 1133 C C . THR A 1 149 ? 19.594 6.469 3.418 1 75.88 149 THR A C 1
ATOM 1135 O O . THR A 1 149 ? 18.703 6.324 2.566 1 75.88 149 THR A O 1
ATOM 1138 N N . LEU A 1 150 ? 19.516 7.266 4.406 1 78.69 150 LEU A N 1
ATOM 1139 C CA . LEU A 1 150 ? 18.234 7.891 4.648 1 78.69 150 LEU A CA 1
ATOM 1140 C C . LEU A 1 150 ? 17.828 8.766 3.469 1 78.69 150 LEU A C 1
ATOM 1142 O O . LEU A 1 150 ? 16.766 8.555 2.863 1 78.69 150 LEU A O 1
ATOM 1146 N N . LEU A 1 151 ? 18.75 9.656 3.115 1 80.69 151 LEU A N 1
ATOM 1147 C CA . LEU A 1 151 ? 18.406 10.633 2.092 1 80.69 151 LEU A CA 1
ATOM 1148 C C . LEU A 1 151 ? 18.203 9.961 0.737 1 80.69 151 LEU A C 1
ATOM 1150 O O . LEU A 1 151 ? 17.188 10.164 0.077 1 80.69 151 LEU A O 1
ATOM 1154 N N . PRO A 1 152 ? 19.078 9.039 0.385 1 79.75 152 PRO A N 1
ATOM 1155 C CA . PRO A 1 152 ? 18.844 8.32 -0.87 1 79.75 152 PRO A CA 1
ATOM 1156 C C . PRO A 1 152 ? 17.562 7.477 -0.834 1 79.75 152 PRO A C 1
ATOM 1158 O O . PRO A 1 152 ? 16.891 7.344 -1.851 1 79.75 152 PRO A O 1
ATOM 1161 N N . GLY A 1 153 ? 17.281 6.938 0.29 1 82.69 153 GLY A N 1
ATOM 1162 C CA . GLY A 1 153 ? 16.062 6.16 0.446 1 82.69 153 GLY A CA 1
ATOM 1163 C C . GLY A 1 153 ? 14.805 6.988 0.276 1 82.69 153 GLY A C 1
ATOM 1164 O O . GLY A 1 153 ? 13.883 6.582 -0.428 1 82.69 153 GLY A O 1
ATOM 1165 N N . ILE A 1 154 ? 14.836 8.133 0.896 1 84.5 154 ILE A N 1
ATOM 1166 C CA . ILE A 1 154 ? 13.703 9.047 0.782 1 84.5 154 ILE A CA 1
ATOM 1167 C C . ILE A 1 154 ? 13.539 9.484 -0.672 1 84.5 154 ILE A C 1
ATOM 1169 O O . ILE A 1 154 ? 12.422 9.477 -1.204 1 84.5 154 ILE A O 1
ATOM 1173 N N . THR A 1 155 ? 14.617 9.758 -1.278 1 84.44 155 THR A N 1
ATOM 1174 C CA . THR A 1 155 ? 14.586 10.18 -2.674 1 84.44 155 THR A CA 1
ATOM 1175 C C . THR A 1 155 ? 14.047 9.07 -3.566 1 84.44 155 THR A C 1
ATOM 1177 O O . THR A 1 155 ? 13.227 9.32 -4.453 1 84.44 155 THR A O 1
ATOM 1180 N N . ALA A 1 156 ? 14.5 7.918 -3.336 1 85.12 156 ALA A N 1
ATOM 1181 C CA . ALA A 1 156 ? 14.031 6.777 -4.117 1 85.12 156 ALA A CA 1
ATOM 1182 C C . ALA A 1 156 ? 12.523 6.582 -3.953 1 85.12 156 ALA A C 1
ATOM 1184 O O . ALA A 1 156 ? 11.82 6.305 -4.926 1 85.12 156 ALA A O 1
ATOM 1185 N N . MET A 1 157 ? 12.016 6.734 -2.762 1 86.44 157 MET A N 1
ATOM 1186 C CA . MET A 1 157 ? 10.586 6.598 -2.5 1 86.44 157 MET A CA 1
ATOM 1187 C C . MET A 1 157 ? 9.797 7.691 -3.209 1 86.44 157 MET A C 1
ATOM 1189 O O . MET A 1 157 ? 8.711 7.438 -3.736 1 86.44 157 MET A O 1
ATOM 1193 N N . GLN A 1 158 ? 10.328 8.836 -3.221 1 87 158 GLN A N 1
ATOM 1194 C CA . GLN A 1 158 ? 9.688 9.945 -3.92 1 87 158 GLN A CA 1
ATOM 1195 C C . GLN A 1 158 ? 9.578 9.656 -5.418 1 87 158 GLN A C 1
ATOM 1197 O O . GLN A 1 158 ? 8.531 9.898 -6.023 1 87 158 GLN A O 1
ATOM 1202 N N . ILE A 1 159 ? 10.641 9.188 -5.961 1 88.31 159 ILE A N 1
ATOM 1203 C CA . ILE A 1 159 ? 10.68 8.867 -7.383 1 88.31 159 ILE A CA 1
ATOM 1204 C C . ILE A 1 159 ? 9.672 7.762 -7.688 1 88.31 159 ILE A C 1
ATOM 1206 O O . ILE A 1 159 ? 8.93 7.848 -8.664 1 88.31 159 ILE A O 1
ATOM 1210 N N . LEU A 1 160 ? 9.617 6.781 -6.82 1 88.62 160 LEU A N 1
ATOM 1211 C CA . LEU A 1 160 ? 8.688 5.672 -7.027 1 88.62 160 LEU A CA 1
ATOM 1212 C C . LEU A 1 160 ? 7.246 6.141 -6.918 1 88.62 160 LEU A C 1
ATOM 1214 O O . LEU A 1 160 ? 6.387 5.707 -7.691 1 88.62 160 LEU A O 1
ATOM 1218 N N . SER A 1 161 ? 6.977 6.98 -5.953 1 88.06 161 SER A N 1
ATOM 1219 C CA . SER A 1 161 ? 5.637 7.543 -5.797 1 88.06 161 SER A CA 1
ATOM 1220 C C . SER A 1 161 ? 5.207 8.297 -7.051 1 88.06 161 SER A C 1
ATOM 1222 O O . SER A 1 161 ? 4.074 8.156 -7.512 1 88.06 161 SER A O 1
ATOM 1224 N N . ARG A 1 162 ? 6.078 9.016 -7.621 1 88.62 162 ARG A N 1
ATOM 1225 C CA . ARG A 1 162 ? 5.777 9.758 -8.844 1 88.62 162 ARG A CA 1
ATOM 1226 C C . ARG A 1 162 ? 5.551 8.805 -10.016 1 88.62 162 ARG A C 1
ATOM 1228 O O . ARG A 1 162 ? 4.656 9.023 -10.836 1 88.62 162 ARG A O 1
ATOM 1235 N N . ALA A 1 163 ? 6.422 7.855 -10.102 1 89.62 163 ALA A N 1
ATOM 1236 C CA . ALA A 1 163 ? 6.277 6.875 -11.172 1 89.62 163 ALA A CA 1
ATOM 1237 C C . ALA A 1 163 ? 4.938 6.152 -11.078 1 89.62 163 ALA A C 1
ATOM 1239 O O . ALA A 1 163 ? 4.281 5.91 -12.094 1 89.62 163 ALA A O 1
ATOM 1240 N N . LEU A 1 164 ? 4.543 5.801 -9.844 1 89.06 164 LEU A N 1
ATOM 1241 C CA . LEU A 1 164 ? 3.264 5.141 -9.625 1 89.06 164 LEU A CA 1
ATOM 1242 C C . LEU A 1 164 ? 2.107 6.039 -10.047 1 89.06 164 LEU A C 1
ATOM 1244 O O . LEU A 1 164 ? 1.143 5.574 -10.656 1 89.06 164 LEU A O 1
ATOM 1248 N N . SER A 1 165 ? 2.232 7.285 -9.719 1 84.06 165 SER A N 1
ATOM 1249 C CA . SER A 1 165 ? 1.173 8.242 -10.023 1 84.06 165 SER A CA 1
ATOM 1250 C C . SER A 1 165 ? 1.069 8.492 -11.523 1 84.06 165 SER A C 1
ATOM 1252 O O . SER A 1 165 ? -0.013 8.781 -12.039 1 84.06 165 SER A O 1
ATOM 1254 N N . SER A 1 166 ? 2.15 8.375 -12.203 1 80.56 166 SER A N 1
ATOM 1255 C CA . SER A 1 166 ? 2.172 8.617 -13.648 1 80.56 166 SER A CA 1
ATOM 1256 C C . SER A 1 166 ? 1.607 7.43 -14.414 1 80.56 166 SER A C 1
ATOM 1258 O O . SER A 1 166 ? 1.203 7.566 -15.57 1 80.56 166 SER A O 1
ATOM 1260 N N . ALA A 1 167 ? 1.747 6.293 -13.859 1 72.25 167 ALA A N 1
ATOM 1261 C CA . ALA A 1 167 ? 1.271 5.09 -14.539 1 72.25 167 ALA A CA 1
ATOM 1262 C C . ALA A 1 167 ? -0.251 5.086 -14.648 1 72.25 167 ALA A C 1
ATOM 1264 O O . ALA A 1 167 ? -0.819 4.367 -15.477 1 72.25 167 ALA A O 1
ATOM 1265 N N . GLU A 1 168 ? -1.028 5.859 -13.828 1 63.94 168 GLU A N 1
ATOM 1266 C CA . GLU A 1 168 ? -2.479 6.012 -13.906 1 63.94 168 GLU A CA 1
ATOM 1267 C C . GLU A 1 168 ? -2.891 6.715 -15.195 1 63.94 168 GLU A C 1
ATOM 1269 O O . GLU A 1 168 ? -4.012 6.539 -15.672 1 63.94 168 GLU A O 1
ATOM 1274 N N . GLU A 1 169 ? -1.97 7.707 -15.688 1 50.88 169 GLU A N 1
ATOM 1275 C CA . GLU A 1 169 ? -2.309 8.5 -16.859 1 50.88 169 GLU A CA 1
ATOM 1276 C C . GLU A 1 169 ? -2.16 7.688 -18.141 1 50.88 169 GLU A C 1
ATOM 1278 O O . GLU A 1 169 ? -1.261 6.852 -18.25 1 50.88 169 GLU A O 1
ATOM 1283 N N . MET B 1 1 ? 42.781 7.707 19.781 1 39.47 1 MET B N 1
ATOM 1284 C CA . MET B 1 1 ? 41.406 7.203 19.688 1 39.47 1 MET B CA 1
ATOM 1285 C C . MET B 1 1 ? 40.562 8.109 18.797 1 39.47 1 MET B C 1
ATOM 1287 O O . MET B 1 1 ? 40.125 9.18 19.234 1 39.47 1 MET B O 1
ATOM 1291 N N . SER B 1 2 ? 40.75 8.258 17.484 1 41.44 2 SER B N 1
ATOM 1292 C CA . SER B 1 2 ? 40.156 9.164 16.5 1 41.44 2 SER B CA 1
ATOM 1293 C C . SER B 1 2 ? 38.688 8.867 16.266 1 41.44 2 SER B C 1
ATOM 1295 O O . SER B 1 2 ? 38.344 7.781 15.789 1 41.44 2 SER B O 1
ATOM 1297 N N . THR B 1 3 ? 37.844 9.289 17.156 1 46.12 3 THR B N 1
ATOM 1298 C CA . THR B 1 3 ? 36.406 9.18 17.062 1 46.12 3 THR B CA 1
ATOM 1299 C C . THR B 1 3 ? 35.906 9.812 15.758 1 46.12 3 THR B C 1
ATOM 1301 O O . THR B 1 3 ? 35.938 11.031 15.594 1 46.12 3 THR B O 1
ATOM 1304 N N . ASP B 1 4 ? 36.062 9.211 14.68 1 46.53 4 ASP B N 1
ATOM 1305 C CA . ASP B 1 4 ? 35.469 9.711 13.445 1 46.53 4 ASP B CA 1
ATOM 1306 C C . ASP B 1 4 ? 34 10.047 13.633 1 46.53 4 ASP B C 1
ATOM 1308 O O . ASP B 1 4 ? 33.219 9.211 14.086 1 46.53 4 ASP B O 1
ATOM 1312 N N . PRO B 1 5 ? 33.625 11.289 13.758 1 43.84 5 PRO B N 1
ATOM 1313 C CA . PRO B 1 5 ? 32.219 11.648 13.984 1 43.84 5 PRO B CA 1
ATOM 1314 C C . PRO B 1 5 ? 31.281 11.062 12.922 1 43.84 5 PRO B C 1
ATOM 1316 O O . PRO B 1 5 ? 31.703 10.844 11.781 1 43.84 5 PRO B O 1
ATOM 1319 N N . ARG B 1 6 ? 30.516 10.18 13.312 1 50.5 6 ARG B N 1
ATOM 1320 C CA . ARG B 1 6 ? 29.438 9.719 12.445 1 50.5 6 ARG B CA 1
ATOM 1321 C C . ARG B 1 6 ? 28.859 10.867 11.625 1 50.5 6 ARG B C 1
ATOM 1323 O O . ARG B 1 6 ? 28.703 11.984 12.133 1 50.5 6 ARG B O 1
ATOM 1330 N N . PRO B 1 7 ? 29.109 10.859 10.305 1 50.34 7 PRO B N 1
ATOM 1331 C CA . PRO B 1 7 ? 28.594 11.992 9.547 1 50.34 7 PRO B CA 1
ATOM 1332 C C . PRO B 1 7 ? 27.203 12.422 10.016 1 50.34 7 PRO B C 1
ATOM 1334 O O . PRO B 1 7 ? 26.406 11.586 10.445 1 50.34 7 PRO B O 1
ATOM 1337 N N . ALA B 1 8 ? 27.031 13.617 10.422 1 49.91 8 ALA B N 1
ATOM 1338 C CA . ALA B 1 8 ? 25.812 14.273 10.867 1 49.91 8 ALA B CA 1
ATOM 1339 C C . ALA B 1 8 ? 24.641 13.945 9.945 1 49.91 8 ALA B C 1
ATOM 1341 O O . ALA B 1 8 ? 24.781 14 8.719 1 49.91 8 ALA B O 1
ATOM 1342 N N . ARG B 1 9 ? 23.703 13.07 10.344 1 53.91 9 ARG B N 1
ATOM 1343 C CA . ARG B 1 9 ? 22.469 12.812 9.609 1 53.91 9 ARG B CA 1
ATOM 1344 C C . ARG B 1 9 ? 21.922 14.102 9 1 53.91 9 ARG B C 1
ATOM 1346 O O . ARG B 1 9 ? 21.672 15.07 9.711 1 53.91 9 ARG B O 1
ATOM 1353 N N . ARG B 1 10 ? 22.281 14.336 7.742 1 55.5 10 ARG B N 1
ATOM 1354 C CA . ARG B 1 10 ? 21.703 15.531 7.137 1 55.5 10 ARG B CA 1
ATOM 1355 C C . ARG B 1 10 ? 20.203 15.594 7.402 1 55.5 10 ARG B C 1
ATOM 1357 O O . ARG B 1 10 ? 19.469 14.641 7.121 1 55.5 10 ARG B O 1
ATOM 1364 N N . ARG B 1 11 ? 19.828 16.5 8.148 1 61.69 11 ARG B N 1
ATOM 1365 C CA . ARG B 1 11 ? 18.438 16.75 8.5 1 61.69 11 ARG B CA 1
ATOM 1366 C C . ARG B 1 11 ? 17.594 16.984 7.25 1 61.69 11 ARG B C 1
ATOM 1368 O O . ARG B 1 11 ? 18.016 17.703 6.336 1 61.69 11 ARG B O 1
ATOM 1375 N N . VAL B 1 12 ? 16.625 16.125 6.945 1 65.06 12 VAL B N 1
ATOM 1376 C CA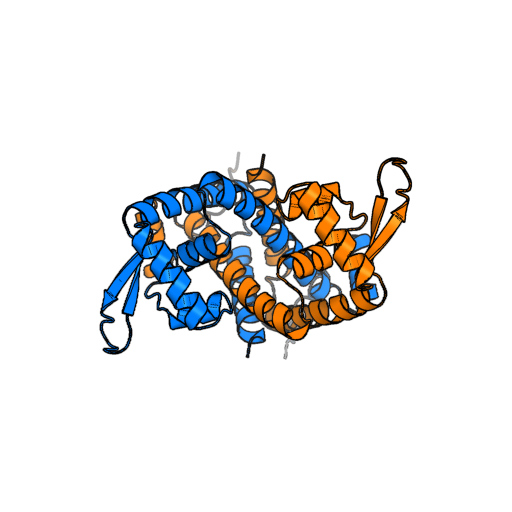 . VAL B 1 12 ? 15.695 16.312 5.828 1 65.06 12 VAL B CA 1
ATOM 1377 C C . VAL B 1 12 ? 14.797 17.516 6.094 1 65.06 12 VAL B C 1
ATOM 1379 O O . VAL B 1 12 ? 14.234 17.641 7.184 1 65.06 12 VAL B O 1
ATOM 1382 N N . GLU B 1 13 ? 14.812 18.484 5.227 1 74.06 13 GLU B N 1
ATOM 1383 C CA . GLU B 1 13 ? 13.898 19.625 5.34 1 74.06 13 GLU B CA 1
ATOM 1384 C C . GLU B 1 13 ? 12.523 19.281 4.773 1 74.06 13 GLU B C 1
ATOM 1386 O O . GLU B 1 13 ? 12.398 18.953 3.592 1 74.06 13 GLU B O 1
ATOM 1391 N N . LEU B 1 14 ? 11.508 19.344 5.641 1 78.25 14 LEU B N 1
ATOM 1392 C CA . LEU B 1 14 ? 10.148 19.016 5.23 1 78.25 14 LEU B CA 1
ATOM 1393 C C . LEU B 1 14 ? 9.484 20.203 4.539 1 78.25 14 LEU B C 1
ATOM 1395 O O . LEU B 1 14 ? 9.688 21.359 4.938 1 78.25 14 LEU B O 1
ATOM 1399 N N . PRO B 1 15 ? 8.719 19.953 3.43 1 77.06 15 PRO B N 1
ATOM 1400 C CA . PRO B 1 15 ? 7.797 21 2.971 1 77.06 15 PRO B CA 1
ATOM 1401 C C . PRO B 1 15 ? 6.879 21.5 4.082 1 77.06 15 PRO B C 1
ATOM 1403 O O . PRO B 1 15 ? 6.617 20.781 5.047 1 77.06 15 PRO B O 1
ATOM 1406 N N . GLU B 1 16 ? 6.438 22.688 3.896 1 78.81 16 GLU B N 1
ATOM 1407 C CA . GLU B 1 16 ? 5.688 23.344 4.957 1 78.81 16 GLU B CA 1
ATOM 1408 C C . GLU B 1 16 ? 4.516 22.5 5.43 1 78.81 16 GLU B C 1
ATOM 1410 O O . GLU B 1 16 ? 4.289 22.359 6.633 1 78.81 16 GLU B O 1
ATOM 1415 N N . PHE B 1 17 ? 3.764 22.062 4.617 1 80.81 17 PHE B N 1
ATOM 1416 C CA . PHE B 1 17 ? 2.611 21.266 5.004 1 80.81 17 PHE B CA 1
ATOM 1417 C C . PHE B 1 17 ? 3.051 20.031 5.781 1 80.81 17 PHE B C 1
ATOM 1419 O O . PHE B 1 17 ? 2.467 19.703 6.816 1 80.81 17 PHE B O 1
ATOM 1426 N N . ASP B 1 18 ? 4.07 19.406 5.262 1 83.75 18 ASP B N 1
ATOM 1427 C CA . ASP B 1 18 ? 4.594 18.219 5.941 1 83.75 18 ASP B CA 1
ATOM 1428 C C . ASP B 1 18 ? 5.094 18.578 7.344 1 83.75 18 ASP B C 1
ATOM 1430 O O . ASP B 1 18 ? 4.895 17.812 8.289 1 83.75 18 ASP B O 1
ATOM 1434 N N . ALA B 1 19 ? 5.668 19.688 7.344 1 86.25 19 ALA B N 1
ATOM 1435 C CA . ALA B 1 19 ? 6.156 20.156 8.641 1 86.25 19 ALA B CA 1
ATOM 1436 C C . ALA B 1 19 ? 5.004 20.375 9.609 1 86.25 19 ALA B C 1
ATOM 1438 O O . ALA B 1 19 ? 5.133 20.125 10.812 1 86.25 19 ALA B O 1
ATOM 1439 N N . GLN B 1 20 ? 3.932 20.844 9.117 1 85.62 20 GLN B N 1
ATOM 1440 C CA . GLN B 1 20 ? 2.75 21.047 9.945 1 85.62 20 GLN B CA 1
ATOM 1441 C C . GLN B 1 20 ? 2.223 19.734 10.5 1 85.62 20 GLN B C 1
ATOM 1443 O O . GLN B 1 20 ? 1.838 19.656 11.672 1 85.62 20 GLN B O 1
ATOM 1448 N N . ILE B 1 21 ? 2.217 18.797 9.641 1 83.38 21 ILE B N 1
ATOM 1449 C CA . ILE B 1 21 ? 1.77 17.484 10.078 1 83.38 21 ILE B CA 1
ATOM 1450 C C . ILE B 1 21 ? 2.713 16.938 11.148 1 83.38 21 ILE B C 1
ATOM 1452 O O . ILE B 1 21 ? 2.266 16.438 12.18 1 83.38 21 ILE B O 1
ATOM 1456 N N . ALA B 1 22 ? 3.98 17.062 10.891 1 87.38 22 ALA B N 1
ATOM 1457 C CA . ALA B 1 22 ? 4.988 16.594 11.844 1 87.38 22 ALA B CA 1
ATOM 1458 C C . ALA B 1 22 ? 4.812 17.266 13.203 1 87.38 22 ALA B C 1
ATOM 1460 O O . ALA B 1 22 ? 4.879 16.609 14.242 1 87.38 22 ALA B O 1
ATOM 1461 N N . ARG B 1 23 ? 4.609 18.531 13.125 1 86.19 23 ARG B N 1
ATOM 1462 C CA . ARG B 1 23 ? 4.434 19.281 14.367 1 86.19 23 ARG B CA 1
ATOM 1463 C C . ARG B 1 23 ? 3.16 18.859 15.086 1 86.19 23 ARG B C 1
ATOM 1465 O O . ARG B 1 23 ? 3.154 18.719 16.312 1 86.19 23 ARG B O 1
ATOM 1472 N N . ARG B 1 24 ? 2.195 18.688 14.312 1 82.62 24 ARG B N 1
ATOM 1473 C CA . ARG B 1 24 ? 0.899 18.312 14.867 1 82.62 24 ARG B CA 1
ATOM 1474 C C . ARG B 1 24 ? 0.992 17 15.641 1 82.62 24 ARG B C 1
ATOM 1476 O O . ARG B 1 24 ? 0.364 16.859 16.688 1 82.62 24 ARG B O 1
ATOM 1483 N N . PHE B 1 25 ? 1.832 16.188 15.156 1 82.06 25 PHE B N 1
ATOM 1484 C CA . PHE B 1 25 ? 1.861 14.867 15.758 1 82.06 25 PHE B CA 1
ATOM 1485 C C . PHE B 1 25 ? 3.17 14.641 16.5 1 82.06 25 PHE B C 1
ATOM 1487 O O . PHE B 1 25 ? 3.494 13.508 16.875 1 82.06 25 PHE B O 1
ATOM 1494 N N . GLY B 1 26 ? 3.898 15.672 16.734 1 81.81 26 GLY B N 1
ATOM 1495 C CA . GLY B 1 26 ? 5.109 15.641 17.531 1 81.81 26 GLY B CA 1
ATOM 1496 C C . GLY B 1 26 ? 6.18 14.727 16.969 1 81.81 26 GLY B C 1
ATOM 1497 O O . GLY B 1 26 ? 6.801 13.953 17.703 1 81.81 26 GLY B O 1
ATOM 1498 N N . MET B 1 27 ? 6.336 14.773 15.688 1 84.5 27 MET B N 1
ATOM 1499 C CA . MET B 1 27 ? 7.305 13.906 15.031 1 84.5 27 MET B CA 1
ATOM 1500 C C . MET B 1 27 ? 8.602 14.656 14.742 1 84.5 27 MET B C 1
ATOM 1502 O O . MET B 1 27 ? 8.578 15.828 14.375 1 84.5 27 MET B O 1
ATOM 1506 N N . ALA B 1 28 ? 9.742 13.969 14.977 1 86.31 28 ALA B N 1
ATOM 1507 C CA . ALA B 1 28 ? 11.016 14.492 14.5 1 86.31 28 ALA B CA 1
ATOM 1508 C C . ALA B 1 28 ? 11.047 14.578 12.977 1 86.31 28 ALA B C 1
ATOM 1510 O O . ALA B 1 28 ? 10.359 13.812 12.297 1 86.31 28 ALA B O 1
ATOM 1511 N N . ASP B 1 29 ? 11.844 15.398 12.375 1 84.12 29 ASP B N 1
ATOM 1512 C CA . ASP B 1 29 ? 11.836 15.688 10.945 1 84.12 29 ASP B CA 1
ATOM 1513 C C . ASP B 1 29 ? 12.156 14.438 10.133 1 84.12 29 ASP B C 1
ATOM 1515 O O . ASP B 1 29 ? 11.531 14.18 9.102 1 84.12 29 ASP B O 1
ATOM 1519 N N . ASP B 1 30 ? 13.133 13.734 10.633 1 85.31 30 ASP B N 1
ATOM 1520 C CA . ASP B 1 30 ? 13.523 12.539 9.891 1 85.31 30 ASP B CA 1
ATOM 1521 C C . ASP B 1 30 ? 12.422 11.484 9.93 1 85.31 30 ASP B C 1
ATOM 1523 O O . ASP B 1 30 ? 12.133 10.836 8.922 1 85.31 30 ASP B O 1
ATOM 1527 N N . VAL B 1 31 ? 11.82 11.391 11.047 1 88.06 31 VAL B N 1
ATOM 1528 C CA . VAL B 1 31 ? 10.711 10.445 11.211 1 88.06 31 VAL B CA 1
ATOM 1529 C C . VAL B 1 31 ? 9.539 10.875 10.336 1 88.06 31 VAL B C 1
ATOM 1531 O O . VAL B 1 31 ? 8.961 10.055 9.617 1 88.06 31 VAL B O 1
ATOM 1534 N N . ALA B 1 32 ? 9.273 12.133 10.359 1 89.12 32 ALA B N 1
ATOM 1535 C CA . ALA B 1 32 ? 8.164 12.672 9.562 1 89.12 32 ALA B CA 1
ATOM 1536 C C . ALA B 1 32 ? 8.398 12.453 8.07 1 89.12 32 ALA B C 1
ATOM 1538 O O . ALA B 1 32 ? 7.473 12.109 7.34 1 89.12 32 ALA B O 1
ATOM 1539 N N . SER B 1 33 ? 9.586 12.664 7.691 1 87.88 33 SER B N 1
ATOM 1540 C CA . SER B 1 33 ? 9.914 12.484 6.277 1 87.88 33 SER B CA 1
ATOM 1541 C C . SER B 1 33 ? 9.648 11.055 5.828 1 87.88 33 SER B C 1
ATOM 1543 O O . SER B 1 33 ? 9.062 10.828 4.77 1 87.88 33 SER B O 1
ATOM 1545 N N . VAL B 1 34 ? 10.023 10.078 6.617 1 87.5 34 VAL B N 1
ATOM 1546 C CA . VAL B 1 34 ? 9.844 8.672 6.277 1 87.5 34 VAL B CA 1
ATOM 1547 C C . VAL B 1 34 ? 8.352 8.336 6.227 1 87.5 34 VAL B C 1
ATOM 1549 O O . VAL B 1 34 ? 7.879 7.73 5.266 1 87.5 34 VAL B O 1
ATOM 1552 N N . ILE B 1 35 ? 7.668 8.789 7.195 1 88.44 35 ILE B N 1
ATOM 1553 C CA . ILE B 1 35 ? 6.25 8.469 7.324 1 88.44 35 ILE B CA 1
ATOM 1554 C C . ILE B 1 35 ? 5.469 9.102 6.176 1 88.44 35 ILE B C 1
ATOM 1556 O O . ILE B 1 35 ? 4.621 8.445 5.562 1 88.44 35 ILE B O 1
ATOM 1560 N N . LEU B 1 36 ? 5.742 10.305 5.949 1 86.81 36 LEU B N 1
ATOM 1561 C CA . LEU B 1 36 ? 5.004 11.023 4.914 1 86.81 36 LEU B CA 1
ATOM 1562 C C . LEU B 1 36 ? 5.301 10.445 3.535 1 86.81 36 LEU B C 1
ATOM 1564 O O . LEU B 1 36 ? 4.391 10.289 2.713 1 86.81 36 LEU B O 1
ATOM 1568 N N . GLU B 1 37 ? 6.508 10.055 3.271 1 86.88 37 GLU B N 1
ATOM 1569 C CA . GLU B 1 37 ? 6.844 9.461 1.982 1 86.88 37 GLU B CA 1
ATOM 1570 C C . GLU B 1 37 ? 6.258 8.055 1.854 1 86.88 37 GLU B C 1
ATOM 1572 O O . GLU B 1 37 ? 5.816 7.656 0.774 1 86.88 37 GLU B O 1
ATOM 1577 N N . LEU B 1 38 ? 6.305 7.328 2.896 1 87.81 38 LEU B N 1
ATOM 1578 C CA . LEU B 1 38 ? 5.648 6.027 2.889 1 87.81 38 LEU B CA 1
ATOM 1579 C C . LEU B 1 38 ? 4.156 6.172 2.602 1 87.81 38 LEU B C 1
ATOM 1581 O O . LEU B 1 38 ? 3.6 5.422 1.796 1 87.81 38 LEU B O 1
ATOM 1585 N N . GLY B 1 39 ? 3.535 7.094 3.279 1 86 39 GLY B N 1
ATOM 1586 C CA . GLY B 1 39 ? 2.129 7.371 3.037 1 86 39 GLY B CA 1
ATOM 1587 C C . GLY B 1 39 ? 1.829 7.715 1.589 1 86 39 GLY B C 1
ATOM 1588 O O . GLY B 1 39 ? 0.86 7.211 1.015 1 86 39 GLY B O 1
ATOM 1589 N N . ARG B 1 40 ? 2.625 8.57 1.021 1 85.12 40 ARG B N 1
ATOM 1590 C CA . ARG B 1 40 ? 2.455 8.945 -0.38 1 85.12 40 ARG B CA 1
ATOM 1591 C C . ARG B 1 40 ? 2.621 7.734 -1.291 1 85.12 40 ARG B C 1
ATOM 1593 O O . ARG B 1 40 ? 1.87 7.57 -2.256 1 85.12 40 ARG B O 1
ATOM 1600 N N . LEU B 1 41 ? 3.605 6.945 -1.021 1 87.38 41 LEU B N 1
ATOM 1601 C CA . LEU B 1 41 ? 3.867 5.746 -1.812 1 87.38 41 LEU B CA 1
ATOM 1602 C C . LEU B 1 41 ? 2.686 4.785 -1.748 1 87.38 41 LEU B C 1
ATOM 1604 O O . LEU B 1 41 ? 2.254 4.254 -2.773 1 87.38 41 LEU B O 1
ATOM 1608 N N . VAL B 1 42 ? 2.221 4.582 -0.599 1 84.31 42 VAL B N 1
ATOM 1609 C CA . VAL B 1 42 ? 1.115 3.656 -0.382 1 84.31 42 VAL B CA 1
ATOM 1610 C C . VAL B 1 42 ? -0.131 4.16 -1.106 1 84.31 42 VAL B C 1
ATOM 1612 O O . VAL B 1 42 ? -0.833 3.387 -1.762 1 84.31 42 VAL B O 1
ATOM 1615 N N . LEU B 1 43 ? -0.47 5.441 -1 1 83.44 43 LEU B N 1
ATOM 1616 C CA . LEU B 1 43 ? -1.634 6.02 -1.663 1 83.44 43 LEU B CA 1
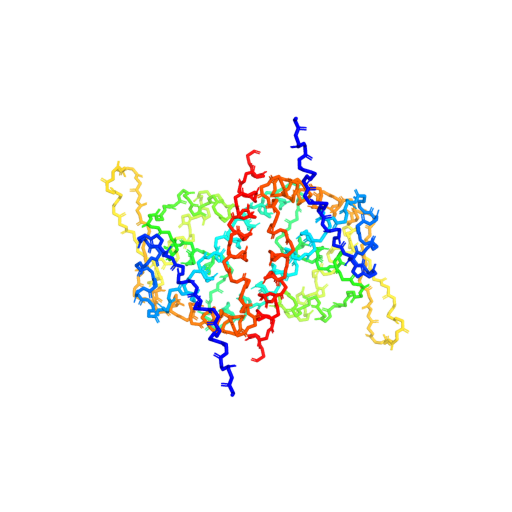ATOM 1617 C C . LEU B 1 43 ? -1.498 5.93 -3.18 1 83.44 43 LEU B C 1
ATOM 1619 O O . LEU B 1 43 ? -2.471 5.633 -3.877 1 83.44 43 LEU B O 1
ATOM 1623 N N . ALA B 1 44 ? -0.317 6.203 -3.678 1 86.06 44 ALA B N 1
ATOM 1624 C CA . ALA B 1 44 ? -0.082 6.09 -5.117 1 86.06 44 ALA B CA 1
ATOM 1625 C C . ALA B 1 44 ? -0.27 4.648 -5.586 1 86.06 44 ALA B C 1
ATOM 1627 O O . ALA B 1 44 ? -0.853 4.41 -6.648 1 86.06 44 ALA B O 1
ATOM 1628 N N . ASN B 1 45 ? 0.256 3.744 -4.852 1 87.88 45 ASN B N 1
ATOM 1629 C CA . ASN B 1 45 ? 0.087 2.336 -5.188 1 87.88 45 ASN B CA 1
ATOM 1630 C C . ASN B 1 45 ? -1.382 1.923 -5.152 1 87.88 45 ASN B C 1
ATOM 1632 O O . ASN B 1 45 ? -1.824 1.119 -5.977 1 87.88 45 ASN B O 1
ATOM 1636 N N . GLU B 1 46 ? -2.105 2.361 -4.156 1 83.44 46 GLU B N 1
ATOM 1637 C CA . GLU B 1 46 ? -3.531 2.055 -4.07 1 83.44 46 GLU B CA 1
ATOM 1638 C C . GLU B 1 46 ? -4.277 2.555 -5.305 1 83.44 46 GLU B C 1
ATOM 1640 O O . GLU B 1 46 ? -5.18 1.882 -5.805 1 83.44 46 GLU B O 1
ATOM 1645 N N . ARG B 1 47 ? -3.965 3.688 -5.727 1 83.75 47 ARG B N 1
ATOM 1646 C CA . ARG B 1 47 ? -4.59 4.227 -6.93 1 83.75 47 ARG B CA 1
ATOM 1647 C C . ARG B 1 47 ? -4.301 3.346 -8.141 1 83.75 47 ARG B C 1
ATOM 1649 O O . ARG B 1 47 ? -5.191 3.082 -8.945 1 83.75 47 ARG B O 1
ATOM 1656 N N . LEU B 1 48 ? -3.082 2.973 -8.266 1 87.19 48 LEU B N 1
ATOM 1657 C CA . LEU B 1 48 ? -2.717 2.078 -9.359 1 87.19 48 LEU B CA 1
ATOM 1658 C C . LEU B 1 48 ? -3.5 0.771 -9.273 1 87.19 48 LEU B C 1
ATOM 1660 O O . LEU B 1 48 ? -4.027 0.292 -10.281 1 87.19 48 LEU B O 1
ATOM 1664 N N . ARG B 1 49 ? -3.617 0.203 -8.055 1 87.12 49 ARG B N 1
ATOM 1665 C CA . ARG B 1 49 ? -4.297 -1.071 -7.852 1 87.12 49 ARG B CA 1
ATOM 1666 C C . ARG B 1 49 ? -5.785 -0.952 -8.164 1 87.12 49 ARG B C 1
ATOM 1668 O O . ARG B 1 49 ? -6.406 -1.904 -8.641 1 87.12 49 ARG B O 1
ATOM 1675 N N . SER B 1 50 ? -6.328 0.162 -7.855 1 83.75 50 SER B N 1
ATOM 1676 C CA . SER B 1 50 ? -7.738 0.388 -8.164 1 83.75 50 SER B CA 1
ATOM 1677 C C . SER B 1 50 ? -8 0.246 -9.656 1 83.75 50 SER B C 1
ATOM 1679 O O . SER B 1 50 ? -9.039 -0.285 -10.062 1 83.75 50 SER B O 1
ATOM 1681 N N . GLY B 1 51 ? -7.102 0.761 -10.461 1 84.56 51 GLY B N 1
ATOM 1682 C CA . GLY B 1 51 ? -7.211 0.563 -11.898 1 84.56 51 GLY B CA 1
ATOM 1683 C C . GLY B 1 51 ? -7.145 -0.896 -12.305 1 84.56 51 GLY B C 1
ATOM 1684 O O . GLY B 1 51 ? -7.809 -1.311 -13.258 1 84.56 51 GLY B O 1
ATOM 1685 N N . LEU B 1 52 ? -6.398 -1.658 -11.586 1 88.69 52 LEU B N 1
ATOM 1686 C CA . LEU B 1 52 ? -6.238 -3.078 -11.875 1 88.69 52 LEU B CA 1
ATOM 1687 C C . LEU B 1 52 ? -7.496 -3.857 -11.5 1 88.69 52 LEU B C 1
ATOM 1689 O O . LEU B 1 52 ? -7.852 -4.824 -12.18 1 88.69 52 LEU B O 1
ATOM 1693 N N . TYR B 1 53 ? -8.156 -3.438 -10.391 1 86.06 53 TYR B N 1
ATOM 1694 C CA . TYR B 1 53 ? -9.414 -4.082 -10.008 1 86.06 53 TYR B CA 1
ATOM 1695 C C . TYR B 1 53 ? -10.406 -4.062 -11.164 1 86.06 53 TYR B C 1
ATOM 1697 O O . TYR B 1 53 ? -10.969 -5.098 -11.523 1 86.06 53 TYR B O 1
ATOM 1705 N N . ALA B 1 54 ? -10.539 -2.918 -11.703 1 83.94 54 ALA B N 1
ATOM 1706 C CA . ALA B 1 54 ? -11.5 -2.709 -12.781 1 83.94 54 ALA B CA 1
ATOM 1707 C C . ALA B 1 54 ? -11.086 -3.469 -14.039 1 83.94 54 ALA B C 1
ATOM 1709 O O . ALA B 1 54 ? -11.914 -4.121 -14.68 1 83.94 54 ALA B O 1
ATOM 1710 N N . GLU B 1 55 ? -9.867 -3.404 -14.375 1 89.81 55 GLU B N 1
ATOM 1711 C CA . GLU B 1 55 ? -9.344 -4.004 -15.602 1 89.81 55 GLU B CA 1
ATOM 1712 C C . GLU B 1 55 ? -9.453 -5.527 -15.562 1 89.81 55 GLU B C 1
ATOM 1714 O O . GLU B 1 55 ? -9.758 -6.156 -16.578 1 89.81 55 GLU B O 1
ATOM 1719 N N . LEU B 1 56 ? -9.25 -6.133 -14.383 1 95 56 LEU B N 1
ATOM 1720 C CA . LEU B 1 56 ? -9.188 -7.586 -14.266 1 95 56 LEU B CA 1
ATOM 1721 C C . LEU B 1 56 ? -10.516 -8.156 -13.781 1 95 56 LEU B C 1
ATOM 1723 O O . LEU B 1 56 ? -10.719 -9.367 -13.797 1 95 56 LEU B O 1
ATOM 1727 N N . GLY B 1 57 ? -11.398 -7.281 -13.328 1 93.69 57 GLY B N 1
ATOM 1728 C CA . GLY B 1 57 ? -12.648 -7.742 -12.75 1 93.69 57 GLY B CA 1
ATOM 1729 C C . GLY B 1 57 ? -12.477 -8.477 -11.438 1 93.69 57 GLY B C 1
ATOM 1730 O O . GLY B 1 57 ? -13.156 -9.469 -11.18 1 93.69 57 GLY B O 1
ATOM 1731 N N . LEU B 1 58 ? -11.484 -8.109 -10.688 1 94.25 58 LEU B N 1
ATOM 1732 C CA . LEU B 1 58 ? -11.188 -8.727 -9.398 1 94.25 58 LEU B CA 1
ATOM 1733 C C . LEU B 1 58 ? -11.469 -7.754 -8.25 1 94.25 58 LEU B C 1
ATOM 1735 O O . LEU B 1 58 ? -11.266 -6.547 -8.391 1 94.25 58 LEU B O 1
ATOM 1739 N N . SER B 1 59 ? -11.891 -8.273 -7.164 1 87.94 59 SER B N 1
ATOM 1740 C CA . SER B 1 59 ? -12 -7.469 -5.949 1 87.94 59 SER B CA 1
ATOM 1741 C C . SER B 1 59 ? -10.625 -7.168 -5.359 1 87.94 59 SER B C 1
ATOM 1743 O O . SER B 1 59 ? -9.617 -7.738 -5.793 1 87.94 59 SER B O 1
ATOM 1745 N N . SER B 1 60 ? -10.633 -6.348 -4.355 1 86.44 60 SER B N 1
ATOM 1746 C CA . SER B 1 60 ? -9.391 -6 -3.68 1 86.44 60 SER B CA 1
ATOM 1747 C C . SER B 1 60 ? -8.75 -7.227 -3.031 1 86.44 60 SER B C 1
ATOM 1749 O O . SER B 1 60 ? -7.539 -7.422 -3.119 1 86.44 60 SER B O 1
ATOM 1751 N N . HIS B 1 61 ? -9.594 -8.039 -2.41 1 88.81 61 HIS B N 1
ATOM 1752 C CA . HIS B 1 61 ? -9.07 -9.227 -1.75 1 88.81 61 HIS B CA 1
ATOM 1753 C C . HIS B 1 61 ? -8.562 -10.25 -2.768 1 88.81 61 HIS B C 1
ATOM 1755 O O . HIS B 1 61 ? -7.555 -10.914 -2.537 1 88.81 61 HIS B O 1
ATOM 1761 N N . GLU B 1 62 ? -9.281 -10.336 -3.834 1 93.81 62 GLU B N 1
ATOM 1762 C CA . GLU B 1 62 ? -8.859 -11.281 -4.867 1 93.81 62 GLU B CA 1
ATOM 1763 C C . GLU B 1 62 ? -7.531 -10.852 -5.492 1 93.81 62 GLU B C 1
ATOM 1765 O O . GLU B 1 62 ? -6.66 -11.688 -5.738 1 93.81 62 GLU B O 1
ATOM 1770 N N . LEU B 1 63 ? -7.41 -9.617 -5.762 1 92.06 63 LEU B N 1
ATOM 1771 C CA . LEU B 1 63 ? -6.156 -9.117 -6.312 1 92.06 63 LEU B CA 1
ATOM 1772 C C . LEU B 1 63 ? -5.016 -9.289 -5.316 1 92.06 63 LEU B C 1
ATOM 1774 O O . LEU B 1 63 ? -3.898 -9.641 -5.703 1 92.06 63 LEU B O 1
ATOM 1778 N N . SER B 1 64 ? -5.258 -9 -4.098 1 91.25 64 SER B N 1
ATOM 1779 C CA . SER B 1 64 ? -4.242 -9.172 -3.061 1 91.25 64 SER B CA 1
ATOM 1780 C C . SER B 1 64 ? -3.844 -10.641 -2.92 1 91.25 64 SER B C 1
ATOM 1782 O O . SER B 1 64 ? -2.664 -10.953 -2.756 1 91.25 64 SER B O 1
ATOM 1784 N N . ALA B 1 65 ? -4.84 -11.477 -2.988 1 94.25 65 ALA B N 1
ATOM 1785 C CA . ALA B 1 65 ? -4.551 -12.906 -2.936 1 94.25 65 ALA B CA 1
ATOM 1786 C C . ALA B 1 65 ? -3.705 -13.336 -4.129 1 94.25 65 ALA B C 1
ATOM 1788 O O . ALA B 1 65 ? -2.742 -14.094 -3.975 1 94.25 65 ALA B O 1
ATOM 1789 N N . LEU B 1 66 ? -4.086 -12.891 -5.27 1 94.62 66 LEU B N 1
ATOM 1790 C CA . LEU B 1 66 ? -3.348 -13.18 -6.496 1 94.62 66 LEU B CA 1
ATOM 1791 C C . LEU B 1 66 ? -1.889 -12.75 -6.363 1 94.62 66 LEU B C 1
ATOM 1793 O O . LEU B 1 66 ? -0.981 -13.508 -6.707 1 94.62 66 LEU B O 1
ATOM 1797 N N . THR B 1 67 ? -1.68 -11.586 -5.898 1 92 67 THR B N 1
ATOM 1798 C CA . THR B 1 67 ? -0.345 -11.016 -5.754 1 92 67 THR B CA 1
ATOM 1799 C C . THR B 1 67 ? 0.458 -11.773 -4.703 1 92 67 THR B C 1
ATOM 1801 O O . THR B 1 67 ? 1.638 -12.07 -4.906 1 92 67 THR B O 1
ATOM 1804 N N . TYR B 1 68 ? -0.173 -12.055 -3.621 1 90.56 68 TYR B N 1
ATOM 1805 C CA . TYR B 1 68 ? 0.477 -12.836 -2.57 1 90.56 68 TYR B CA 1
ATOM 1806 C C . TYR B 1 68 ? 0.97 -14.172 -3.107 1 90.56 68 TYR B C 1
ATOM 1808 O O . TYR B 1 68 ? 2.135 -14.531 -2.922 1 90.56 68 TYR B O 1
ATOM 1816 N N . VAL B 1 69 ? 0.139 -14.891 -3.758 1 94.12 69 VAL B N 1
ATOM 1817 C CA . VAL B 1 69 ? 0.481 -16.203 -4.27 1 94.12 69 VAL B CA 1
ATOM 1818 C C . VAL B 1 69 ? 1.568 -16.078 -5.336 1 94.12 69 VAL B C 1
ATOM 1820 O O . VAL B 1 69 ? 2.488 -16.906 -5.391 1 94.12 69 VAL B O 1
ATOM 1823 N N . GLY B 1 70 ? 1.479 -15.078 -6.137 1 90.06 70 GLY B N 1
ATOM 1824 C CA . GLY B 1 70 ? 2.432 -14.867 -7.215 1 90.06 70 GLY B CA 1
ATOM 1825 C C . GLY B 1 70 ? 3.812 -14.477 -6.719 1 90.06 70 GLY B C 1
ATOM 1826 O O . GLY B 1 70 ? 4.809 -14.68 -7.422 1 90.06 70 GLY B O 1
ATOM 1827 N N . LEU B 1 71 ? 3.914 -13.961 -5.52 1 85.75 71 LEU B N 1
ATOM 1828 C CA . LEU B 1 71 ? 5.176 -13.406 -5.047 1 85.75 71 LEU B CA 1
ATOM 1829 C C . LEU B 1 71 ? 5.789 -14.297 -3.967 1 85.75 71 LEU B C 1
ATOM 1831 O O . LEU B 1 71 ? 6.848 -13.984 -3.424 1 85.75 71 LEU B O 1
ATOM 1835 N N . GLN B 1 72 ? 5.133 -15.281 -3.629 1 85.31 72 GLN B N 1
ATOM 1836 C CA . GLN B 1 72 ? 5.645 -16.188 -2.613 1 85.31 72 GLN B CA 1
ATOM 1837 C C . GLN B 1 72 ? 6.16 -17.484 -3.242 1 85.31 72 GLN B C 1
ATOM 1839 O O . GLN B 1 72 ? 5.59 -17.984 -4.219 1 85.31 72 GLN B O 1
ATOM 1844 N N . GLU B 1 73 ? 7.23 -17.922 -2.721 1 80.06 73 GLU B N 1
ATOM 1845 C CA . GLU B 1 73 ? 7.73 -19.219 -3.15 1 80.06 73 GLU B CA 1
ATOM 1846 C C . GLU B 1 73 ? 6.734 -20.328 -2.82 1 80.06 73 GLU B C 1
ATOM 1848 O O . GLU B 1 73 ? 6.469 -21.203 -3.65 1 80.06 73 GLU B O 1
ATOM 1853 N N . ARG B 1 74 ? 6.238 -20.312 -1.577 1 87.88 74 ARG B N 1
ATOM 1854 C CA . ARG B 1 74 ? 5.242 -21.266 -1.09 1 87.88 74 ARG B CA 1
ATOM 1855 C C . ARG B 1 74 ? 4.102 -20.547 -0.38 1 87.88 74 ARG B C 1
ATOM 1857 O O . ARG B 1 74 ? 4.184 -20.266 0.818 1 87.88 74 ARG B O 1
ATOM 1864 N N . ALA B 1 75 ? 3.043 -20.344 -1.116 1 93.69 75 ALA B N 1
ATOM 1865 C CA . ALA B 1 75 ? 1.882 -19.672 -0.548 1 93.69 75 ALA B CA 1
ATOM 1866 C C . ALA B 1 75 ? 0.92 -20.672 0.091 1 93.69 75 ALA B C 1
ATOM 1868 O O . ALA B 1 75 ? 0.539 -21.656 -0.535 1 93.69 75 ALA B O 1
ATOM 1869 N N . THR B 1 76 ? 0.596 -20.422 1.368 1 95.81 76 THR B N 1
ATOM 1870 C CA . THR B 1 76 ? -0.342 -21.281 2.082 1 95.81 76 THR B CA 1
ATOM 1871 C C . THR B 1 76 ? -1.598 -20.516 2.469 1 95.81 76 THR B C 1
ATOM 1873 O O . THR B 1 76 ? -1.581 -19.281 2.525 1 95.81 76 THR B O 1
ATOM 1876 N N . PRO B 1 77 ? -2.699 -21.266 2.729 1 96.12 77 PRO B N 1
ATOM 1877 C CA . PRO B 1 77 ? -3.904 -20.594 3.217 1 96.12 77 PRO B CA 1
ATOM 1878 C C . PRO B 1 77 ? -3.662 -19.812 4.508 1 96.12 77 PRO B C 1
ATOM 1880 O O . PRO B 1 77 ? -4.152 -18.688 4.66 1 96.12 77 PRO B O 1
ATOM 1883 N N . LYS B 1 78 ? -2.891 -20.328 5.355 1 93.75 78 LYS B N 1
ATOM 1884 C CA . LYS B 1 78 ? -2.568 -19.656 6.609 1 93.75 78 LYS B CA 1
ATOM 1885 C C . LYS B 1 78 ? -1.799 -18.359 6.355 1 93.75 78 LYS B C 1
ATOM 1887 O O . LYS B 1 78 ? -2.107 -17.328 6.949 1 93.75 78 LYS B O 1
ATOM 1892 N N . GLY B 1 79 ? -0.815 -18.484 5.547 1 91.38 79 GLY B N 1
ATOM 1893 C CA . GLY B 1 79 ? -0.056 -17.297 5.18 1 91.38 79 GLY B CA 1
ATOM 1894 C C . GLY B 1 79 ? -0.898 -16.25 4.496 1 91.38 79 GLY B C 1
ATOM 1895 O O . GLY B 1 79 ? -0.711 -15.047 4.727 1 91.38 79 GLY B O 1
ATOM 1896 N N . LEU B 1 80 ? -1.774 -16.656 3.643 1 93.44 80 LEU B N 1
ATOM 1897 C CA . LEU B 1 80 ? -2.668 -15.742 2.945 1 93.44 80 LEU B CA 1
ATOM 1898 C C . LEU B 1 80 ? -3.592 -15.031 3.928 1 93.44 80 LEU B C 1
ATOM 1900 O O . LEU B 1 80 ? -3.783 -13.82 3.836 1 93.44 80 LEU B O 1
ATOM 1904 N N . ALA B 1 81 ? -4.16 -15.758 4.859 1 92.31 81 ALA B N 1
ATOM 1905 C CA . ALA B 1 81 ? -5.031 -15.18 5.879 1 92.31 81 ALA B CA 1
ATOM 1906 C C . ALA B 1 81 ? -4.305 -14.102 6.676 1 92.31 81 ALA B C 1
ATOM 1908 O O . ALA B 1 81 ? -4.855 -13.031 6.934 1 92.31 81 ALA B O 1
ATOM 1909 N N . ALA B 1 82 ? -3.084 -14.43 7.016 1 85 82 ALA B N 1
ATOM 1910 C CA . ALA B 1 82 ? -2.264 -13.484 7.773 1 85 82 ALA B CA 1
ATOM 1911 C C . ALA B 1 82 ? -1.973 -12.234 6.953 1 85 82 ALA B C 1
ATOM 1913 O O . ALA B 1 82 ? -2.051 -11.117 7.469 1 85 82 ALA B O 1
ATOM 1914 N N . SER B 1 83 ? -1.653 -12.461 5.75 1 83.56 83 SER B N 1
ATOM 1915 C CA . SER B 1 83 ? -1.304 -11.352 4.867 1 83.56 83 SER B CA 1
ATOM 1916 C C . SER B 1 83 ? -2.488 -10.414 4.656 1 83.56 83 SER B C 1
ATOM 1918 O O . SER B 1 83 ? -2.316 -9.195 4.555 1 83.56 83 SER B O 1
ATOM 1920 N N . LEU B 1 84 ? -3.701 -10.945 4.562 1 83.69 84 LEU B N 1
ATOM 1921 C CA . LEU B 1 84 ? -4.895 -10.148 4.285 1 83.69 84 LEU B CA 1
ATOM 1922 C C . LEU B 1 84 ? -5.613 -9.781 5.578 1 83.69 84 LEU B C 1
ATOM 1924 O O . LEU B 1 84 ? -6.562 -8.992 5.562 1 83.69 84 LEU B O 1
ATOM 1928 N N . SER B 1 85 ? -5.172 -10.383 6.66 1 80.38 85 SER B N 1
ATOM 1929 C CA . SER B 1 85 ? -5.785 -10.164 7.965 1 80.38 85 SER B CA 1
ATOM 1930 C C . SER B 1 85 ? -7.27 -10.523 7.945 1 80.38 85 SER B C 1
ATOM 1932 O O . SER B 1 85 ? -8.109 -9.719 8.367 1 80.38 85 SER B O 1
ATOM 1934 N N . ILE B 1 86 ? -7.551 -11.633 7.461 1 84.81 86 ILE B N 1
ATOM 1935 C CA . ILE B 1 86 ? -8.914 -12.141 7.453 1 84.81 86 ILE B CA 1
ATOM 1936 C C . ILE B 1 86 ? -8.961 -13.508 8.125 1 84.81 86 ILE B C 1
ATOM 1938 O O . ILE B 1 86 ? -7.922 -14.133 8.352 1 84.81 86 ILE B O 1
ATOM 1942 N N . THR B 1 87 ? -10.125 -13.93 8.453 1 90.38 87 THR B N 1
ATOM 1943 C CA . THR B 1 87 ? -10.312 -15.188 9.164 1 90.38 87 THR B CA 1
ATOM 1944 C C . THR B 1 87 ? -10.062 -16.375 8.25 1 90.38 87 THR B C 1
ATOM 1946 O O . THR B 1 87 ? -10.07 -16.234 7.023 1 90.38 87 THR B O 1
ATOM 1949 N N . THR B 1 88 ? -9.898 -17.5 8.914 1 93.5 88 THR B N 1
ATOM 1950 C CA . THR B 1 88 ? -9.719 -18.75 8.172 1 93.5 88 THR B CA 1
ATOM 1951 C C . THR B 1 88 ? -10.938 -19.047 7.309 1 93.5 88 THR B C 1
ATOM 1953 O O . THR B 1 88 ? -10.805 -19.5 6.176 1 93.5 88 THR B O 1
ATOM 1956 N N . GLY B 1 89 ? -12.062 -18.812 7.844 1 95.31 89 GLY B N 1
ATOM 1957 C CA . GLY B 1 89 ? -13.281 -19.031 7.086 1 95.31 89 GLY B CA 1
ATOM 1958 C C . GLY B 1 89 ? -13.383 -18.172 5.844 1 95.31 89 GLY B C 1
ATOM 1959 O O . GLY B 1 89 ? -13.703 -18.656 4.762 1 95.31 89 GLY B O 1
ATOM 1960 N N . SER B 1 90 ? -13.094 -16.859 5.953 1 94.19 90 SER B N 1
ATOM 1961 C CA . SER B 1 90 ? -13.102 -15.945 4.82 1 94.19 90 SER B CA 1
ATOM 1962 C C . SER B 1 90 ? -12.039 -16.328 3.795 1 94.19 90 SER B C 1
ATOM 1964 O O . SER B 1 90 ? -12.25 -16.172 2.59 1 94.19 90 SER B O 1
ATOM 1966 N N . THR B 1 91 ? -10.969 -16.797 4.344 1 96.38 91 THR B N 1
ATOM 1967 C CA . THR B 1 91 ? -9.875 -17.219 3.477 1 96.38 91 THR B CA 1
ATOM 1968 C C . THR B 1 91 ? -10.281 -18.438 2.639 1 96.38 91 THR B C 1
ATOM 1970 O O . THR B 1 91 ? -10.047 -18.469 1.431 1 96.38 91 THR B O 1
ATOM 1973 N N . THR B 1 92 ? -10.891 -19.344 3.246 1 96.94 92 THR B N 1
ATOM 1974 C CA . THR B 1 92 ? -11.352 -20.531 2.543 1 96.94 92 THR B CA 1
ATOM 1975 C C . THR B 1 92 ? -12.344 -20.156 1.441 1 96.94 92 THR B C 1
ATOM 1977 O O . THR B 1 92 ? -12.219 -20.625 0.308 1 96.94 92 THR B O 1
ATOM 1980 N N . ALA B 1 93 ? -13.25 -19.312 1.791 1 97.56 93 ALA B N 1
ATOM 1981 C CA . ALA B 1 93 ? -14.242 -18.875 0.819 1 97.56 93 ALA B CA 1
ATOM 1982 C C . ALA B 1 93 ? -13.586 -18.141 -0.349 1 97.56 93 ALA B C 1
ATOM 1984 O O . ALA B 1 93 ? -13.969 -18.344 -1.506 1 97.56 93 ALA B O 1
ATOM 1985 N N . LEU B 1 94 ? -12.656 -17.344 -0.05 1 97.06 94 LEU B N 1
ATOM 1986 C CA . LEU B 1 94 ? -11.93 -16.594 -1.066 1 97.06 94 LEU B CA 1
ATOM 1987 C C . LEU B 1 94 ? -11.172 -17.531 -1.998 1 97.06 94 LEU B C 1
ATOM 1989 O O . LEU B 1 94 ? -11.258 -17.406 -3.223 1 97.06 94 LEU B O 1
ATOM 1993 N N . ILE B 1 95 ? -10.484 -18.438 -1.397 1 97.88 95 ILE B N 1
ATOM 1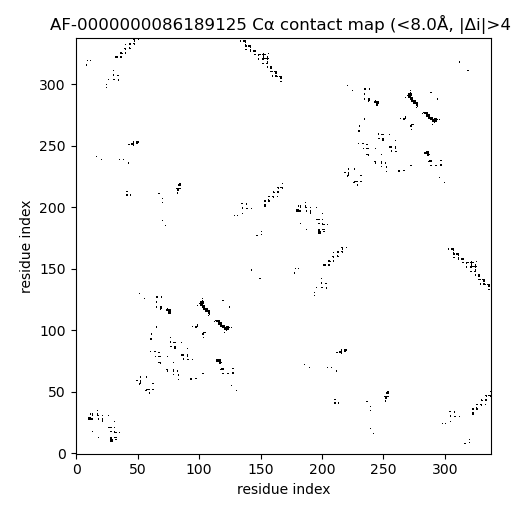994 C CA . ILE B 1 95 ? -9.711 -19.406 -2.174 1 97.88 95 ILE B CA 1
ATOM 1995 C C . ILE B 1 95 ? -10.641 -20.25 -3.041 1 97.88 95 ILE B C 1
ATOM 1997 O O . ILE B 1 95 ? -10.375 -20.469 -4.227 1 97.88 95 ILE B O 1
ATOM 2001 N N . ASP B 1 96 ? -11.734 -20.672 -2.469 1 98.06 96 ASP B N 1
ATOM 2002 C CA . ASP B 1 96 ? -12.703 -21.469 -3.217 1 98.06 96 ASP B CA 1
ATOM 2003 C C . ASP B 1 96 ? -13.211 -20.719 -4.445 1 98.06 96 ASP B C 1
ATOM 2005 O O . ASP B 1 96 ? -13.289 -21.281 -5.539 1 98.06 96 ASP B O 1
ATOM 2009 N N . ARG B 1 97 ? -13.492 -19.516 -4.254 1 97.81 97 ARG B N 1
ATOM 2010 C CA . ARG B 1 97 ? -13.969 -18.688 -5.352 1 97.81 97 ARG B CA 1
ATOM 2011 C C . ARG B 1 97 ? -12.906 -18.531 -6.43 1 97.81 97 ARG B C 1
ATOM 2013 O O . ARG B 1 97 ? -13.203 -18.578 -7.621 1 97.81 97 ARG B O 1
ATOM 2020 N N . MET B 1 98 ? -11.719 -18.422 -6.016 1 98.12 98 MET B N 1
ATOM 2021 C CA . MET B 1 98 ? -10.633 -18.172 -6.961 1 98.12 98 MET B CA 1
ATOM 2022 C C . MET B 1 98 ? -10.227 -19.453 -7.684 1 98.12 98 MET B C 1
ATOM 2024 O O . MET B 1 98 ? -9.82 -19.406 -8.844 1 98.12 98 MET B O 1
ATOM 2028 N N . VAL B 1 99 ? -10.359 -20.531 -7.023 1 98.12 99 VAL B N 1
ATOM 2029 C CA . VAL B 1 99 ? -10.125 -21.828 -7.668 1 98.12 99 VAL B CA 1
ATOM 2030 C C . VAL B 1 99 ? -11.211 -22.078 -8.711 1 98.12 99 VAL B C 1
ATOM 2032 O O . VAL B 1 99 ? -10.914 -22.5 -9.836 1 98.12 99 VAL B O 1
ATOM 2035 N N . LYS B 1 100 ? -12.414 -21.812 -8.328 1 98 100 LYS B N 1
ATOM 2036 C CA . LYS B 1 100 ? -13.531 -21.984 -9.25 1 98 100 LYS B CA 1
ATOM 2037 C C . LYS B 1 100 ? -13.359 -21.109 -10.492 1 98 100 LYS B C 1
ATOM 2039 O O . LYS B 1 100 ? -13.727 -21.516 -11.602 1 98 100 LYS B O 1
ATOM 2044 N N . ALA B 1 101 ? -12.789 -19.984 -10.352 1 97.44 101 ALA B N 1
ATOM 2045 C CA . ALA B 1 101 ? -12.594 -19.031 -11.43 1 97.44 101 ALA B CA 1
ATOM 2046 C C . ALA B 1 101 ? -11.305 -19.312 -12.195 1 97.44 101 ALA B C 1
ATOM 2048 O O . ALA B 1 101 ? -10.898 -18.547 -13.062 1 97.44 101 ALA B O 1
ATOM 2049 N N . ASP B 1 102 ? -10.547 -20.375 -11.859 1 98.06 102 ASP B N 1
ATOM 2050 C CA . ASP B 1 102 ? -9.305 -20.812 -12.484 1 98.06 102 ASP B CA 1
ATOM 2051 C C . ASP B 1 102 ? -8.188 -19.781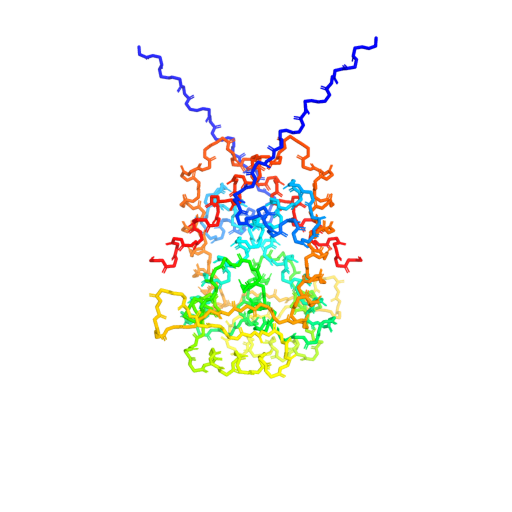 -12.258 1 98.06 102 ASP B C 1
ATOM 2053 O O . ASP B 1 102 ? -7.34 -19.578 -13.125 1 98.06 102 ASP B O 1
ATOM 2057 N N . LEU B 1 103 ? -8.227 -19.047 -11.188 1 98 103 LEU B N 1
ATOM 2058 C CA . LEU B 1 103 ? -7.191 -18.094 -10.812 1 98 103 LEU B CA 1
ATOM 2059 C C . LEU B 1 103 ? -6.121 -18.766 -9.953 1 98 103 LEU B C 1
ATOM 2061 O O . LEU B 1 103 ? -4.938 -18.438 -10.055 1 98 103 LEU B O 1
ATOM 2065 N N . LEU B 1 104 ? -6.578 -19.672 -9.133 1 98.12 104 LEU B N 1
ATOM 2066 C CA . LEU B 1 104 ? -5.672 -20.406 -8.25 1 98.12 104 LEU B CA 1
ATOM 2067 C C . LEU B 1 104 ? -5.898 -21.906 -8.352 1 98.12 104 LEU B C 1
ATOM 2069 O O . LEU B 1 104 ? -6.953 -22.344 -8.812 1 98.12 104 LEU B O 1
ATOM 2073 N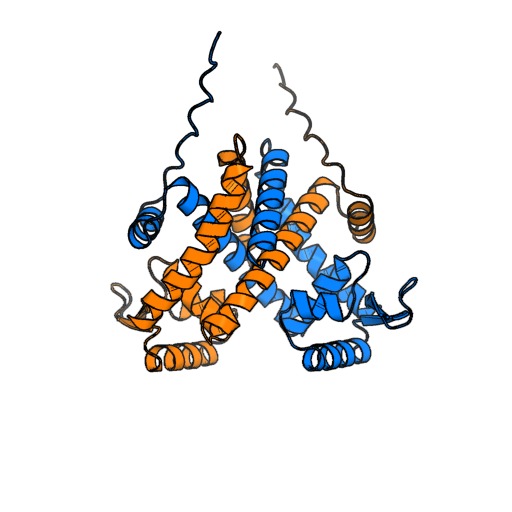 N . THR B 1 105 ? -4.934 -22.641 -7.941 1 97.38 105 THR B N 1
ATOM 2074 C CA . THR B 1 105 ? -5.035 -24.078 -7.738 1 97.38 105 THR B CA 1
ATOM 2075 C C . THR B 1 105 ? -4.438 -24.484 -6.391 1 97.38 105 THR B C 1
ATOM 2077 O O . THR B 1 105 ? -3.584 -23.781 -5.852 1 97.38 105 THR B O 1
ATOM 2080 N N . ARG B 1 106 ? -4.918 -25.594 -5.859 1 96.56 106 ARG B N 1
ATOM 2081 C CA . ARG B 1 106 ? -4.383 -26.188 -4.637 1 96.56 106 ARG B CA 1
ATOM 2082 C C . ARG B 1 1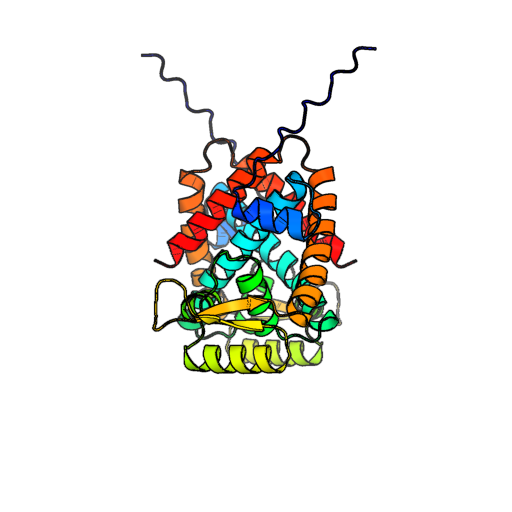06 ? -3.502 -27.391 -4.949 1 96.56 106 ARG B C 1
ATOM 2084 O O . ARG B 1 106 ? -3.861 -28.234 -5.773 1 96.56 106 ARG B O 1
ATOM 2091 N N . GLU B 1 107 ? -2.381 -27.359 -4.355 1 95.5 107 GLU B N 1
ATOM 2092 C CA . GLU B 1 107 ? -1.496 -28.516 -4.43 1 95.5 107 GLU B CA 1
ATOM 2093 C C . GLU B 1 107 ? -1.112 -29 -3.035 1 95.5 107 GLU B C 1
ATOM 2095 O O . GLU B 1 107 ? -1.017 -28.203 -2.098 1 95.5 107 GLU B O 1
ATOM 2100 N N . PRO B 1 108 ? -0.828 -30.297 -2.943 1 93.12 108 PRO B N 1
ATOM 2101 C CA . PRO B 1 108 ? -0.387 -30.797 -1.638 1 93.12 108 PRO B CA 1
ATOM 2102 C C . PRO B 1 108 ? 0.927 -30.172 -1.181 1 93.12 108 PRO B C 1
ATOM 2104 O O . PRO B 1 108 ? 1.822 -29.938 -1.997 1 93.12 108 PRO B O 1
ATOM 2107 N N . HIS B 1 109 ? 0.917 -29.844 0.098 1 91.12 109 HIS B N 1
ATOM 2108 C CA . HIS B 1 109 ? 2.166 -29.328 0.649 1 91.12 109 HIS B CA 1
ATOM 2109 C C . HIS B 1 109 ? 3.229 -30.422 0.71 1 91.12 109 HIS B C 1
ATOM 2111 O O . HIS B 1 109 ? 2.957 -31.531 1.169 1 91.12 109 HIS B O 1
ATOM 2117 N N . PRO B 1 110 ? 4.375 -30.062 0.31 1 89.5 110 PRO B N 1
ATOM 2118 C CA . PRO B 1 110 ? 5.406 -31.109 0.223 1 89.5 110 PRO B CA 1
ATOM 2119 C C . PRO B 1 110 ? 5.832 -31.625 1.593 1 89.5 110 PRO B C 1
ATOM 2121 O O . PRO B 1 110 ? 6.238 -32.781 1.716 1 89.5 110 PRO B O 1
ATOM 2124 N N . SER B 1 111 ? 5.785 -30.797 2.605 1 90 111 SER B N 1
ATOM 2125 C CA . SER B 1 111 ? 6.355 -31.203 3.887 1 90 111 SER B CA 1
ATOM 2126 C C . SER B 1 111 ? 5.312 -31.156 4.996 1 90 111 SER B C 1
ATOM 2128 O O . SER B 1 111 ? 5.637 -31.344 6.172 1 90 111 SER B O 1
ATOM 2130 N N . ASP B 1 112 ? 4.242 -30.703 4.723 1 88.25 112 ASP B N 1
ATOM 2131 C CA . ASP B 1 112 ? 3.156 -30.609 5.691 1 88.25 112 ASP B CA 1
ATOM 2132 C C . ASP B 1 112 ? 1.876 -31.234 5.141 1 88.25 112 ASP B C 1
ATOM 2134 O O . ASP B 1 112 ? 1.134 -30.594 4.398 1 88.25 112 ASP B O 1
ATOM 2138 N N . ARG B 1 113 ? 1.559 -32.438 5.578 1 86.75 113 ARG B N 1
ATOM 2139 C CA . ARG B 1 113 ? 0.456 -33.219 5.027 1 86.75 113 ARG B CA 1
ATOM 2140 C C . ARG B 1 113 ? -0.884 -32.562 5.312 1 86.75 113 ARG B C 1
ATOM 2142 O O . ARG B 1 113 ? -1.865 -32.781 4.605 1 86.75 113 ARG B O 1
ATOM 2149 N N . ARG B 1 114 ? -0.914 -31.688 6.227 1 88.38 114 ARG B N 1
ATOM 2150 C CA . ARG B 1 114 ? -2.18 -31.078 6.625 1 88.38 114 ARG B CA 1
ATOM 2151 C C . ARG B 1 114 ? -2.379 -29.719 5.945 1 88.38 114 ARG B C 1
ATOM 2153 O O . ARG B 1 114 ? -3.42 -29.094 6.109 1 88.38 114 ARG B O 1
ATOM 2160 N N . SER B 1 115 ? -1.393 -29.422 5.207 1 90.19 115 SER B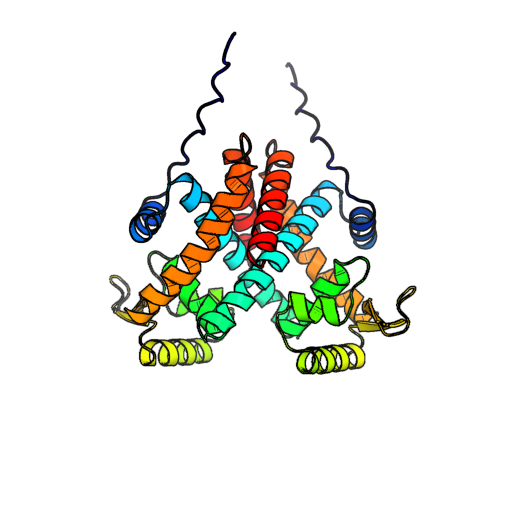 N 1
ATOM 2161 C CA . SER B 1 115 ? -1.486 -28.109 4.562 1 90.19 115 SER B CA 1
ATOM 2162 C C . SER B 1 115 ? -1.424 -28.234 3.045 1 90.19 115 SER B C 1
ATOM 2164 O O . SER B 1 115 ? -1.147 -29.312 2.516 1 90.19 115 SER B O 1
ATOM 2166 N N . VAL B 1 116 ? -1.894 -27.219 2.4 1 94.88 116 VAL B N 1
ATOM 2167 C CA . VAL B 1 116 ? -1.821 -27.156 0.945 1 94.88 116 VAL B CA 1
ATOM 2168 C C . VAL B 1 116 ? -1.022 -25.922 0.526 1 94.88 116 VAL B C 1
ATOM 2170 O O . VAL B 1 116 ? -0.862 -24.984 1.309 1 94.88 116 VAL B O 1
ATOM 2173 N N . VAL B 1 117 ? -0.488 -26.031 -0.675 1 96.5 117 VAL B N 1
ATOM 2174 C CA . VAL B 1 117 ? 0.18 -24.906 -1.31 1 96.5 117 VAL B CA 1
ATOM 2175 C C . VAL B 1 117 ? -0.709 -24.328 -2.41 1 96.5 117 VAL B C 1
ATOM 2177 O O . VAL B 1 117 ? -1.315 -25.078 -3.182 1 96.5 117 VAL B O 1
ATOM 2180 N N . LEU B 1 118 ? -0.809 -23.016 -2.387 1 97.56 118 LEU B N 1
ATOM 2181 C CA . LEU B 1 118 ? -1.56 -22.312 -3.42 1 97.56 118 LEU B CA 1
ATOM 2182 C C . LEU B 1 118 ? -0.646 -21.906 -4.57 1 97.56 118 LEU B C 1
ATOM 2184 O O . LEU B 1 118 ? 0.463 -21.406 -4.34 1 97.56 118 LEU B O 1
ATOM 2188 N N . THR B 1 119 ? -1.076 -22.172 -5.77 1 95.88 119 THR B N 1
ATOM 2189 C CA . THR B 1 119 ? -0.331 -21.75 -6.953 1 95.88 119 THR B CA 1
ATOM 2190 C C . THR B 1 119 ? -1.254 -21.078 -7.965 1 95.88 119 THR B C 1
ATOM 2192 O O . THR B 1 119 ? -2.479 -21.188 -7.859 1 95.88 119 THR B O 1
ATOM 2195 N N . LEU B 1 120 ? -0.595 -20.359 -8.891 1 95.5 120 LEU B N 1
ATOM 2196 C CA . LEU B 1 120 ? -1.381 -19.703 -9.922 1 95.5 120 LEU B CA 1
ATOM 2197 C C . LEU B 1 120 ? -1.878 -20.703 -10.961 1 95.5 120 LEU B C 1
ATOM 2199 O O . LEU B 1 120 ? -1.095 -21.484 -11.492 1 95.5 120 LEU B O 1
ATOM 2203 N N . ALA B 1 121 ? -3.172 -20.672 -11.203 1 97.31 121 ALA B N 1
ATOM 2204 C CA . ALA B 1 121 ? -3.766 -21.391 -12.32 1 97.31 121 ALA B CA 1
ATOM 2205 C C . ALA B 1 121 ? -3.605 -20.609 -13.625 1 97.31 121 ALA B C 1
ATOM 2207 O O . ALA B 1 121 ? -3.064 -19.516 -13.625 1 97.31 121 ALA B O 1
ATOM 2208 N N . PRO B 1 122 ? -3.969 -21.172 -14.797 1 96.12 122 PRO B N 1
ATOM 2209 C CA . PRO B 1 122 ? -3.73 -20.516 -16.078 1 96.12 122 PRO B CA 1
ATOM 2210 C C . PRO B 1 122 ? -4.32 -19.094 -16.141 1 96.12 122 PRO B C 1
ATOM 2212 O O . PRO B 1 122 ? -3.633 -18.156 -16.531 1 96.12 122 PRO B O 1
ATOM 2215 N N . GLN B 1 123 ? -5.562 -18.906 -15.711 1 96.5 123 GLN B N 1
ATOM 2216 C CA . GLN B 1 123 ? -6.156 -17.578 -15.703 1 96.5 123 GLN B CA 1
ATOM 2217 C C . GLN B 1 123 ? -5.465 -16.656 -14.695 1 96.5 123 GLN B C 1
ATOM 2219 O O . GLN B 1 123 ? -5.34 -15.453 -14.922 1 96.5 123 GLN B O 1
ATOM 2224 N N . GLY B 1 124 ? -5.031 -17.25 -13.617 1 96.38 124 GLY B N 1
ATOM 2225 C CA . GLY B 1 124 ? -4.27 -16.516 -12.625 1 96.38 124 GLY B CA 1
ATOM 2226 C C . GLY B 1 124 ? -2.939 -16.016 -13.148 1 96.38 124 GLY B C 1
ATOM 2227 O O . GLY B 1 124 ? -2.543 -14.875 -12.859 1 96.38 124 GLY B O 1
ATOM 2228 N N . ARG B 1 125 ? -2.291 -16.875 -13.93 1 93.88 125 ARG B N 1
ATOM 2229 C CA . ARG B 1 125 ? -1.024 -16.484 -14.539 1 93.88 125 ARG B CA 1
ATOM 2230 C C . ARG B 1 125 ? -1.222 -15.344 -15.523 1 93.88 125 ARG B C 1
ATOM 2232 O O . ARG B 1 125 ? -0.402 -14.422 -15.586 1 93.88 125 ARG B O 1
ATOM 2239 N N . ARG B 1 126 ? -2.305 -15.406 -16.25 1 94.88 126 ARG B N 1
ATOM 2240 C CA . ARG B 1 126 ? -2.613 -14.328 -17.188 1 94.88 126 ARG B CA 1
ATOM 2241 C C . ARG B 1 126 ? -2.898 -13.023 -16.453 1 94.88 126 ARG B C 1
ATOM 2243 O O . ARG B 1 126 ? -2.424 -11.961 -16.844 1 94.88 126 ARG B O 1
ATOM 2250 N N . ALA B 1 127 ? -3.646 -13.125 -15.383 1 95.62 127 ALA B N 1
ATOM 2251 C CA . ALA B 1 127 ? -3.953 -11.938 -14.586 1 95.62 127 ALA B CA 1
ATOM 2252 C C . ALA B 1 127 ? -2.689 -11.352 -13.961 1 95.62 127 ALA B C 1
ATOM 2254 O O . ALA B 1 127 ? -2.492 -10.133 -13.969 1 95.62 127 ALA B O 1
ATOM 2255 N N . MET B 1 128 ? -1.858 -12.227 -13.477 1 93.06 128 MET B N 1
ATOM 2256 C CA . MET B 1 128 ? -0.62 -11.781 -12.844 1 93.06 128 MET B CA 1
ATOM 2257 C C . MET B 1 128 ? 0.297 -11.102 -13.859 1 93.06 128 MET B C 1
ATOM 2259 O O . MET B 1 128 ? 1.023 -10.164 -13.523 1 93.06 128 MET B O 1
ATOM 2263 N N . LYS B 1 129 ? 0.283 -11.594 -15.055 1 92.38 129 LYS B N 1
ATOM 2264 C CA . LYS B 1 129 ? 1.078 -10.961 -16.109 1 92.38 129 LYS B CA 1
ATOM 2265 C C . LYS B 1 129 ? 0.657 -9.516 -16.312 1 92.38 129 LYS B C 1
ATOM 2267 O O . LYS B 1 129 ? 1.504 -8.633 -16.5 1 92.38 129 LYS B O 1
ATOM 2272 N N . VAL B 1 130 ? -0.638 -9.25 -16.281 1 93.19 130 VAL B N 1
ATOM 2273 C CA . VAL B 1 130 ? -1.155 -7.895 -16.422 1 93.19 130 VAL B CA 1
ATOM 2274 C C . VAL B 1 130 ? -0.672 -7.039 -15.25 1 93.19 130 VAL B C 1
ATOM 2276 O O . VAL B 1 130 ? -0.236 -5.902 -15.438 1 93.19 130 VAL B O 1
ATOM 2279 N N . VAL B 1 131 ? -0.75 -7.566 -14.047 1 91.69 131 VAL B N 1
ATOM 2280 C CA . VAL B 1 131 ? -0.306 -6.867 -12.852 1 91.69 131 VAL B CA 1
ATOM 2281 C C . VAL B 1 131 ? 1.18 -6.531 -12.961 1 91.69 131 VAL B C 1
ATOM 2283 O O . VAL B 1 131 ? 1.583 -5.387 -12.758 1 91.69 131 VAL B O 1
ATOM 2286 N N . VAL B 1 132 ? 1.976 -7.52 -13.336 1 90.75 132 VAL B N 1
ATOM 2287 C CA . VAL B 1 132 ? 3.424 -7.367 -13.406 1 90.75 132 VAL B CA 1
ATOM 2288 C C . VAL B 1 132 ? 3.781 -6.332 -14.469 1 90.75 132 VAL B C 1
ATOM 2290 O O . VAL B 1 132 ? 4.652 -5.488 -14.258 1 90.75 132 VAL B O 1
ATOM 2293 N N . GLN B 1 133 ? 3.1 -6.402 -15.578 1 90.56 133 GLN B N 1
ATOM 2294 C CA . GLN B 1 133 ? 3.4 -5.473 -16.656 1 90.56 133 GLN B CA 1
ATOM 2295 C C . GLN B 1 133 ? 3.146 -4.027 -16.234 1 90.56 133 GLN B C 1
ATOM 2297 O O . GLN B 1 133 ? 3.877 -3.121 -16.641 1 90.56 133 GLN B O 1
ATOM 2302 N N . ARG B 1 134 ? 2.062 -3.799 -15.484 1 91.12 134 ARG B N 1
ATOM 2303 C CA . ARG B 1 134 ? 1.791 -2.457 -14.977 1 91.12 134 ARG B CA 1
ATOM 2304 C C . ARG B 1 134 ? 2.934 -1.964 -14.102 1 91.12 134 ARG B C 1
ATOM 2306 O O . ARG B 1 134 ? 3.377 -0.821 -14.227 1 91.12 134 ARG B O 1
ATOM 2313 N N . TYR B 1 135 ? 3.416 -2.793 -13.258 1 91.88 135 TYR B N 1
ATOM 2314 C CA . TYR B 1 135 ? 4.469 -2.4 -12.336 1 91.88 135 TYR B CA 1
ATOM 2315 C C . TYR B 1 135 ? 5.82 -2.33 -13.039 1 91.88 135 TYR B C 1
ATOM 2317 O O . TYR B 1 135 ? 6.699 -1.563 -12.641 1 91.88 135 TYR B O 1
ATOM 2325 N N . VAL B 1 136 ? 6.012 -3.127 -14.102 1 90.56 136 VAL B N 1
ATOM 2326 C CA . VAL B 1 136 ? 7.215 -3.01 -14.922 1 90.56 136 VAL B CA 1
ATOM 2327 C C . VAL B 1 136 ? 7.301 -1.604 -15.508 1 90.56 136 VAL B C 1
ATOM 2329 O O . VAL B 1 136 ? 8.367 -0.988 -15.508 1 90.56 136 VAL B O 1
ATOM 2332 N N . GLY B 1 137 ? 6.141 -1.121 -16.031 1 90.38 137 GLY B N 1
ATOM 2333 C CA . GLY B 1 137 ? 6.105 0.249 -16.516 1 90.38 137 GLY B CA 1
ATOM 2334 C C . GLY B 1 137 ? 6.492 1.268 -15.461 1 90.38 137 GLY B C 1
ATOM 2335 O O . GLY B 1 137 ? 7.238 2.209 -15.742 1 90.38 137 GLY B O 1
ATOM 2336 N N . VAL B 1 138 ? 6.047 1.089 -14.25 1 91.31 138 VAL B N 1
ATOM 2337 C CA . VAL B 1 138 ? 6.363 1.963 -13.125 1 91.31 138 VAL B CA 1
ATOM 2338 C C . VAL B 1 138 ? 7.863 1.915 -12.844 1 91.31 138 VAL B C 1
ATOM 2340 O O . VAL B 1 138 ? 8.508 2.957 -12.688 1 91.31 138 VAL B O 1
ATOM 2343 N N . ALA B 1 139 ? 8.375 0.712 -12.773 1 90.19 139 ALA B N 1
ATOM 2344 C CA . ALA B 1 139 ? 9.789 0.521 -12.453 1 90.19 139 ALA B CA 1
ATOM 2345 C C . ALA B 1 139 ? 10.672 1.144 -13.531 1 90.19 139 ALA B C 1
ATOM 2347 O O . ALA B 1 139 ? 11.68 1.786 -13.219 1 90.19 139 ALA B O 1
ATOM 2348 N N . GLN B 1 140 ? 10.289 0.953 -14.734 1 89.75 140 GLN B N 1
ATOM 2349 C CA . GLN B 1 140 ? 11.062 1.517 -15.836 1 89.75 140 GLN B CA 1
ATOM 2350 C C . GLN B 1 140 ? 11.07 3.041 -15.773 1 89.75 140 GLN B C 1
ATOM 2352 O O . GLN B 1 140 ? 12.117 3.67 -15.977 1 89.75 140 GLN B O 1
ATOM 2357 N N . THR B 1 141 ? 9.922 3.592 -15.516 1 90 141 THR B N 1
ATOM 2358 C CA . THR B 1 141 ? 9.82 5.039 -15.367 1 90 141 THR B CA 1
ATOM 2359 C C . THR B 1 141 ? 10.68 5.527 -14.211 1 90 141 THR B C 1
ATOM 2361 O O . THR B 1 141 ? 11.414 6.512 -14.336 1 90 141 THR B O 1
ATOM 2364 N N . ALA B 1 142 ? 10.656 4.867 -13.094 1 88.19 142 ALA B N 1
ATOM 2365 C CA . ALA B 1 142 ? 11.422 5.234 -11.906 1 88.19 142 ALA B CA 1
ATOM 2366 C C . ALA B 1 142 ? 12.922 5.133 -12.172 1 88.19 142 ALA B C 1
ATOM 2368 O O . ALA B 1 142 ? 13.695 5.977 -11.719 1 88.19 142 ALA B O 1
ATOM 2369 N N . LEU B 1 143 ? 13.344 4.066 -12.859 1 87.19 143 LEU B N 1
ATOM 2370 C CA . LEU B 1 143 ? 14.758 3.795 -13.086 1 87.19 143 LEU B CA 1
ATOM 2371 C C . LEU B 1 143 ? 15.391 4.891 -13.938 1 87.19 143 LEU B C 1
ATOM 2373 O O . LEU B 1 143 ? 16.594 5.145 -13.836 1 87.19 143 LEU B O 1
ATOM 2377 N N . THR B 1 144 ? 14.57 5.531 -14.742 1 86.88 144 THR B N 1
ATOM 2378 C CA . THR B 1 144 ? 15.078 6.641 -15.539 1 86.88 144 THR B CA 1
ATOM 2379 C C . THR B 1 144 ? 15.539 7.785 -14.633 1 86.88 144 THR B C 1
ATOM 2381 O O . THR B 1 144 ? 16.438 8.539 -14.992 1 86.88 144 THR B O 1
ATOM 2384 N N . GLU B 1 145 ? 15.008 7.836 -13.484 1 85.62 145 GLU B N 1
ATOM 2385 C CA . GLU B 1 145 ? 15.312 8.93 -12.57 1 85.62 145 GLU B CA 1
ATOM 2386 C C . GLU B 1 145 ? 16.219 8.469 -11.438 1 85.62 145 GLU B C 1
ATOM 2388 O O . GLU B 1 145 ? 16.828 9.281 -10.742 1 85.62 145 GLU B O 1
ATOM 2393 N N . LEU B 1 146 ? 16.297 7.156 -11.195 1 79.75 146 LEU B N 1
ATOM 2394 C CA . LEU B 1 146 ? 17.016 6.617 -10.055 1 79.75 146 LEU B CA 1
ATOM 2395 C C . LEU B 1 146 ? 18.516 6.508 -10.352 1 79.75 146 LEU B C 1
ATOM 2397 O O . LEU B 1 146 ? 19.281 6.035 -9.516 1 79.75 146 LEU B O 1
ATOM 2401 N N . ASP B 1 147 ? 18.953 7 -11.281 1 71.19 147 ASP B N 1
ATOM 2402 C CA . ASP B 1 147 ? 20.391 6.891 -11.555 1 71.19 147 ASP B CA 1
ATOM 2403 C C . ASP B 1 147 ? 21.203 7.289 -10.328 1 71.19 147 ASP B C 1
ATOM 2405 O O . ASP B 1 147 ? 21 8.359 -9.75 1 71.19 147 ASP B O 1
ATOM 2409 N N . GLY B 1 148 ? 22.188 6.289 -9.695 1 72.56 148 GLY B N 1
ATOM 2410 C CA . GLY B 1 148 ? 23.047 6.465 -8.539 1 72.56 148 GLY B CA 1
ATOM 2411 C C . GLY B 1 148 ? 22.328 6.211 -7.223 1 72.56 148 GLY B C 1
ATOM 2412 O O . GLY B 1 148 ? 22.969 6.098 -6.176 1 72.56 148 GLY B O 1
ATOM 2413 N N . THR B 1 149 ? 21.031 6.145 -7.258 1 75.69 149 THR B N 1
ATOM 2414 C CA . THR B 1 149 ? 20.281 5.957 -6.012 1 75.69 149 THR B CA 1
ATOM 2415 C C . THR B 1 149 ? 19.531 4.633 -6.023 1 75.69 149 THR B C 1
ATOM 2417 O O . THR B 1 149 ? 18.828 4.305 -5.066 1 75.69 149 THR B O 1
ATOM 2420 N N . LEU B 1 150 ? 19.781 3.893 -7.039 1 78.44 150 LEU B N 1
ATOM 2421 C CA . LEU B 1 150 ? 19.016 2.654 -7.145 1 78.44 150 LEU B CA 1
ATOM 2422 C C . LEU B 1 150 ? 19.297 1.74 -5.957 1 78.44 150 LEU B C 1
ATOM 2424 O O . LEU B 1 150 ? 18.391 1.367 -5.227 1 78.44 150 LEU B O 1
ATOM 2428 N N . LEU B 1 151 ? 20.594 1.512 -5.754 1 80.5 151 LEU B N 1
ATOM 2429 C CA . LEU B 1 151 ? 20.953 0.535 -4.734 1 80.5 151 LEU B CA 1
ATOM 2430 C C . LEU B 1 151 ? 20.578 1.038 -3.342 1 80.5 151 LEU B C 1
ATOM 2432 O O . LEU B 1 151 ? 19.922 0.331 -2.576 1 80.5 151 LEU B O 1
ATOM 2436 N N . PRO B 1 152 ? 20.844 2.295 -3.059 1 79.81 152 PRO B N 1
ATOM 2437 C CA . PRO B 1 152 ? 20.406 2.809 -1.76 1 79.81 152 PRO B CA 1
ATOM 2438 C C . PRO B 1 152 ? 18.891 2.822 -1.615 1 79.81 152 PRO B C 1
ATOM 2440 O O . PRO B 1 152 ? 18.359 2.594 -0.521 1 79.81 152 PRO B O 1
ATOM 2443 N N . GLY B 1 153 ? 18.234 3.082 -2.684 1 82.56 153 GLY B N 1
ATOM 2444 C CA . GLY B 1 153 ? 16.781 3.059 -2.67 1 82.56 153 GLY B CA 1
ATOM 2445 C C . GLY B 1 153 ? 16.203 1.685 -2.379 1 82.56 153 GLY B C 1
ATOM 2446 O O . GLY B 1 153 ? 15.305 1.545 -1.556 1 82.56 153 GLY B O 1
ATOM 2447 N N . ILE B 1 154 ? 16.781 0.719 -3.039 1 84.62 154 ILE B N 1
ATOM 2448 C CA . ILE B 1 154 ? 16.359 -0.661 -2.824 1 84.62 154 ILE B CA 1
ATOM 2449 C C . ILE B 1 154 ? 16.625 -1.062 -1.375 1 84.62 154 ILE B C 1
ATOM 2451 O O . ILE B 1 154 ? 15.766 -1.646 -0.716 1 84.62 154 ILE B O 1
ATOM 2455 N N . THR B 1 155 ? 17.734 -0.681 -0.91 1 84.5 155 THR B N 1
ATOM 2456 C CA . THR B 1 155 ? 18.109 -0.998 0.464 1 84.5 155 THR B CA 1
ATOM 2457 C C . THR B 1 155 ? 17.156 -0.332 1.451 1 84.5 155 THR B C 1
ATOM 2459 O O . THR B 1 155 ? 16.719 -0.958 2.42 1 84.5 155 THR B O 1
ATOM 2462 N N . ALA B 1 156 ? 16.875 0.875 1.204 1 85.19 156 ALA B N 1
ATOM 2463 C CA . ALA B 1 156 ? 15.961 1.602 2.074 1 85.19 156 ALA B CA 1
ATOM 2464 C C . ALA B 1 156 ? 14.586 0.938 2.096 1 85.19 156 ALA B C 1
ATOM 2466 O O . ALA B 1 156 ? 13.961 0.822 3.154 1 85.19 156 ALA B O 1
ATOM 2467 N N . MET B 1 157 ? 14.102 0.488 0.97 1 86.56 157 MET B N 1
ATOM 2468 C CA . MET B 1 157 ? 12.812 -0.186 0.888 1 86.56 157 MET B CA 1
ATOM 2469 C C . MET B 1 157 ? 12.836 -1.506 1.65 1 86.56 157 MET B C 1
ATOM 2471 O O . MET B 1 157 ? 11.859 -1.861 2.316 1 86.56 157 MET B O 1
ATOM 2475 N N . GLN B 1 158 ? 13.891 -2.172 1.565 1 87 158 GLN B N 1
ATOM 2476 C CA . GLN B 1 158 ? 14.047 -3.424 2.301 1 87 158 GLN B CA 1
ATOM 2477 C C . GLN B 1 158 ? 13.977 -3.189 3.807 1 87 158 GLN B C 1
ATOM 2479 O O . GLN B 1 158 ? 13.305 -3.934 4.523 1 87 158 GLN B O 1
ATOM 2484 N N . ILE B 1 159 ? 14.672 -2.195 4.23 1 88.56 159 ILE B N 1
ATOM 2485 C CA . ILE B 1 159 ? 14.703 -1.853 5.648 1 88.56 159 ILE B CA 1
ATOM 2486 C C . ILE B 1 159 ? 13.297 -1.466 6.109 1 88.56 159 ILE B C 1
ATOM 2488 O O . ILE B 1 159 ? 12.844 -1.909 7.168 1 88.56 159 ILE B O 1
ATOM 2492 N N . LEU B 1 160 ? 12.617 -0.707 5.293 1 88.69 160 LEU B N 1
ATOM 2493 C CA . LEU B 1 160 ? 11.273 -0.274 5.645 1 88.69 160 LEU B CA 1
ATOM 2494 C C . LEU B 1 160 ? 10.312 -1.461 5.695 1 88.69 160 LEU B C 1
ATOM 2496 O O . LEU B 1 160 ? 9.461 -1.54 6.582 1 88.69 160 LEU B O 1
ATOM 2500 N N . SER B 1 161 ? 10.438 -2.352 4.738 1 88.19 161 SER B N 1
ATOM 2501 C CA . SER B 1 161 ? 9.609 -3.555 4.723 1 88.19 161 SER B CA 1
ATOM 2502 C C . SER B 1 161 ? 9.805 -4.379 5.992 1 88.19 161 SER B C 1
ATOM 2504 O O . SER B 1 161 ? 8.836 -4.859 6.582 1 88.19 161 SER B O 1
ATOM 2506 N N . ARG B 1 162 ? 10.984 -4.48 6.426 1 88.69 162 ARG B N 1
ATOM 2507 C CA . ARG B 1 162 ? 11.273 -5.219 7.652 1 88.69 162 ARG B CA 1
ATOM 2508 C C . ARG B 1 162 ? 10.711 -4.5 8.875 1 88.69 162 ARG B C 1
ATOM 2510 O O . ARG B 1 162 ? 10.172 -5.141 9.781 1 88.69 162 ARG B O 1
ATOM 2517 N N . ALA B 1 163 ? 10.93 -3.229 8.883 1 89.88 163 ALA B N 1
ATOM 2518 C CA . ALA B 1 163 ? 10.406 -2.445 10 1 89.88 163 ALA B CA 1
ATOM 2519 C C . ALA B 1 163 ? 8.891 -2.568 10.086 1 89.88 163 ALA B C 1
ATOM 2521 O O . ALA B 1 163 ? 8.328 -2.682 11.18 1 89.88 163 ALA B O 1
ATOM 2522 N N . LEU B 1 164 ? 8.227 -2.537 8.922 1 89.06 164 LEU B N 1
ATOM 2523 C CA . LEU B 1 164 ? 6.777 -2.688 8.875 1 89.06 164 LEU B CA 1
ATOM 2524 C C . LEU B 1 164 ? 6.355 -4.055 9.398 1 89.06 164 LEU B C 1
ATOM 2526 O O . LEU B 1 164 ? 5.375 -4.168 10.133 1 89.06 164 LEU B O 1
ATOM 2530 N N . SER B 1 165 ? 7.082 -5.043 9.016 1 84.38 165 SER B N 1
ATOM 2531 C CA . SER B 1 165 ? 6.758 -6.406 9.414 1 84.38 165 SER B CA 1
ATOM 2532 C C . SER B 1 165 ? 6.977 -6.617 10.906 1 84.38 165 SER B C 1
ATOM 2534 O O . SER B 1 165 ? 6.293 -7.43 11.531 1 84.38 165 SER B O 1
ATOM 2536 N N . SER B 1 166 ? 7.902 -5.902 11.461 1 80.88 166 SER B N 1
ATOM 2537 C CA . SER B 1 166 ? 8.219 -6.043 12.883 1 80.88 166 SER B CA 1
ATOM 2538 C C . SER B 1 166 ? 7.195 -5.32 13.75 1 80.88 166 SER B C 1
ATOM 2540 O O . SER B 1 166 ? 7.074 -5.605 14.945 1 80.88 166 SER B O 1
ATOM 2542 N N . ALA B 1 167 ? 6.621 -4.324 13.219 1 72.75 167 ALA B N 1
ATOM 2543 C CA . ALA B 1 167 ? 5.652 -3.547 13.984 1 72.75 167 ALA B CA 1
ATOM 2544 C C . ALA B 1 167 ? 4.395 -4.363 14.273 1 72.75 167 ALA B C 1
ATOM 2546 O O . ALA B 1 167 ? 3.621 -4.035 15.172 1 72.75 167 ALA B O 1
ATOM 2547 N N . GLU B 1 168 ? 4.078 -5.461 13.539 1 64.06 168 GLU B N 1
ATOM 2548 C CA . GLU B 1 168 ? 2.965 -6.375 13.773 1 64.06 168 GLU B CA 1
ATOM 2549 C C . GLU B 1 168 ? 3.143 -7.137 15.078 1 64.06 168 GLU B C 1
ATOM 2551 O O . GLU B 1 168 ? 2.164 -7.586 15.68 1 64.06 168 GLU B O 1
ATOM 2556 N N . GLU B 1 169 ? 4.5 -7.422 15.445 1 51.09 169 GLU B N 1
ATOM 2557 C CA . GLU B 1 169 ? 4.781 -8.227 16.625 1 51.09 169 GLU B CA 1
ATOM 2558 C C . GLU B 1 169 ? 4.59 -7.418 17.906 1 51.09 169 GLU B C 1
ATOM 2560 O O . GLU B 1 169 ? 4.887 -6.223 17.938 1 51.09 169 GLU B O 1
#

Solvent-accessible surface area (backbone atoms only — not comparable to full-atom values): 18167 Å² total; per-residue (Å²): 134,86,74,71,73,71,77,72,76,78,78,59,83,64,57,70,68,55,41,48,53,20,58,73,68,72,44,56,55,61,45,34,52,50,44,52,44,50,52,49,31,51,50,24,46,46,34,44,48,40,54,47,27,67,75,68,72,38,52,72,67,53,47,50,49,51,50,50,34,71,71,36,94,78,22,30,68,68,57,49,19,56,49,65,59,48,51,69,68,58,39,51,53,50,49,51,53,32,36,74,67,34,32,30,41,81,38,80,30,92,87,38,88,90,44,47,29,44,39,71,21,74,56,24,47,54,52,48,49,56,55,49,52,56,44,49,53,24,32,53,54,24,54,75,68,31,74,94,27,49,67,42,18,52,49,38,41,51,42,44,25,50,21,33,52,52,64,71,105,135,85,75,72,72,70,77,74,77,76,77,57,83,63,57,66,68,56,42,49,52,20,57,73,67,71,43,56,56,62,44,33,51,48,44,53,45,50,51,47,31,52,49,24,48,47,34,44,49,41,54,48,27,67,75,69,72,38,53,72,65,53,48,50,49,51,50,49,34,72,72,36,96,77,22,29,68,67,58,49,18,55,49,66,60,48,49,70,68,57,40,50,53,50,49,51,53,32,36,74,66,35,31,30,42,82,39,79,30,91,87,38,88,89,42,48,28,43,38,71,21,74,55,24,47,54,52,46,48,54,54,49,52,56,44,48,52,24,32,53,54,24,54,74,69,30,72,96,27,48,68,40,18,54,50,37,42,51,42,43,25,50,23,33,51,52,61,72,106

pLDDT: mean 85.77, std 12.12, range [39.47, 98.12]

Nearest PDB structures (foldseek):
  7el3-assembly1_B  TM=6.599E-01  e=2.491E-06  Acinetobacter baumannii
  2fbi-assembly1_A-2  TM=6.629E-01  e=3.405E-06  Pseudomonas aeruginosa
  3s2w-assembly4_H  TM=6.996E-01  e=1.116E-05  Methanosarcina mazei Go1
  7kfq-assembly1_A  TM=6.271E-01  e=2.652E-06  Variovorax paradoxus
  5hli-assembly1_A  TM=5.619E-01  e=7.671E-06  Staphylococcus epidermidis

InterPro domains:
  IPR000835 MarR-type HTH domain [PF01047] (58-116)
  IPR000835 MarR-type HTH domain [PS50995] (28-165)
  IPR000835 MarR-type HTH domain [SM00347] (51-148)
  IPR036388 Winged helix-like DNA-binding domain superfamily [G3DSA:1.10.10.10] (19-166)
  IPR036390 Winged helix DNA-binding domain superfamily [SSF46785] (31-147)
  IPR039422 Transcription regulators MarR/SlyA-like [PTHR33164] (35-146)

Organism: NCBI:txid1656884

Secondary structure (DSSP, 8-state):
-----------PPPPHHHHHHHHHTT--HHHHHHHHHHHHHHHHHHHHHHHHHHHHT--HHHHHHHHHHHH-SSB-HHHHHHHHT--HHHHHHHHHHHHHTTSEEEEE-SS-TT-EEEEE-HHHHHHHHHHHHHHHHHHHHHHHH-TTTHHHHHHHHHHHHHHHHHHT-/-----------PPPPHHHHHHHHHTT--HHHHHHHHHHHHHHHHHHHHHHHHHHHHT--HHHHHHHHHHHH-SSB-HHHHHHHHT--HHHHHHHHHHHHHTTSEEEEE-SS-TT-EEEEE-HHHHHHHHHHHHHHHHHHHHHHHH-TTTHHHHHHHHHHHHHHHHHHT-

Radius of gyration: 20.99 Å; Cα contacts (8 Å, |Δi|>4): 432; chains: 2; bounding box: 64×62×44 Å

Sequence (338 aa):
MSTDPRPARRRVELPEFDAQIARRFGMADDVASVILELGRLVLANERLRSGLYAELGLSSHELSALTYVGLQERATPKGLAASLSITTGSTTALIDRMVKADLLTREPHPSDRRSVVLTLAPQGRRAMKVVVQRYVGVAQTALTELDGTLLPGITAMQILSRALSSAEEMSTDPRPARRRVELPEFDAQIARRFGMADDVASVILELGRLVLANERLRSGLYAELGLSSHELSALTYVGLQERATPKGLAASLSITTGSTTALIDRMVKADLLTREPHPSDRRSVVLTLAPQGRRAMKVVVQRYVGVAQTALTELDGTLLPGITAMQILSRALSSAEE

Foldseek 3Di:
DPPPPPPDPPQDDDDPVLVVVCVVVVHGRVRSVVVVVVVVVVVVVVVLVVVLCVVLVHDPLLVLLLVQQVPDPWDWLVNSCVSVVHDSVVSVVSVVVCVVVQQWDWAQDPPDRVIITIHGGPSVVVSVVVVVVSVVVVVVVVVVVCVPPVVVVVVVVVVVVVVVVVVVD/DPPPPDPDPPQDDDPPVLVVVCVVVVHGRVRSVVVVVVVVVVVVVVVLVVVLCVVLVHDPLLVLLLVQQVPDPWDWLVNSCVSVVHDSVVSVVSVVVCVVVQQWDWAQDPPDRVTITIHGGPSVVVSVVVVVVSVVVVVVVVVVVCVPPVVVVVVVVVVVVVVVVVVVD